Protein AF-0000000067841988 (afdb_homodimer)

Structure (mmCIF, N/CA/C/O backbone):
data_AF-0000000067841988-model_v1
#
loop_
_entity.id
_entity.type
_entity.pdbx_description
1 polymer Endoribonuclease
#
loop_
_atom_site.group_PDB
_atom_site.id
_atom_site.type_symbol
_atom_site.label_atom_id
_atom_site.label_alt_id
_atom_site.label_comp_id
_atom_site.label_asym_id
_atom_site.label_entity_id
_atom_site.label_seq_id
_atom_site.pdbx_PDB_ins_code
_atom_site.Cartn_x
_atom_site.Cartn_y
_atom_site.Cartn_z
_atom_site.occupancy
_atom_site.B_iso_or_equiv
_atom_site.auth_seq_id
_atom_site.auth_comp_id
_atom_site.auth_asym_id
_atom_site.auth_atom_id
_atom_site.pdbx_PDB_model_num
ATOM 1 N N . MET A 1 1 ? 16.344 -7.227 8.914 1 82.75 1 MET A N 1
ATOM 2 C CA . MET A 1 1 ? 15.234 -7.816 9.648 1 82.75 1 MET A CA 1
ATOM 3 C C . MET A 1 1 ? 14.016 -6.906 9.617 1 82.75 1 MET A C 1
ATOM 5 O O . MET A 1 1 ? 14.148 -5.68 9.641 1 82.75 1 MET A O 1
ATOM 9 N N . LYS A 1 2 ? 12.883 -7.402 9.414 1 93 2 LYS A N 1
ATOM 10 C CA . LYS A 1 2 ? 11.609 -6.688 9.375 1 93 2 LYS A CA 1
ATOM 11 C C . LYS A 1 2 ? 11.07 -6.441 10.781 1 93 2 LYS A C 1
ATOM 13 O O . LYS A 1 2 ? 11.062 -7.352 11.617 1 93 2 LYS A O 1
ATOM 18 N N . HIS A 1 3 ? 10.656 -5.23 11.07 1 96.31 3 HIS A N 1
ATOM 19 C CA . HIS A 1 3 ? 9.984 -4.969 12.336 1 96.31 3 HIS A CA 1
ATOM 20 C C . HIS A 1 3 ? 9.008 -3.805 12.203 1 96.31 3 HIS A C 1
ATOM 22 O O . HIS A 1 3 ? 9.18 -2.936 11.352 1 96.31 3 HIS A O 1
ATOM 28 N N . ALA A 1 4 ? 8 -3.834 13.094 1 97.81 4 ALA A N 1
ATOM 29 C CA . ALA A 1 4 ? 7 -2.773 13.125 1 97.81 4 ALA A CA 1
ATOM 30 C C . ALA A 1 4 ? 7.441 -1.629 14.031 1 97.81 4 ALA A C 1
ATOM 32 O O . ALA A 1 4 ? 8.133 -1.851 15.031 1 97.81 4 ALA A O 1
ATOM 33 N N . ILE A 1 5 ? 7.098 -0.421 13.719 1 98.25 5 ILE A N 1
ATOM 34 C CA . ILE A 1 5 ? 7.352 0.754 14.547 1 98.25 5 ILE A CA 1
ATOM 35 C C . ILE A 1 5 ? 6.148 1.021 15.445 1 98.25 5 ILE A C 1
ATOM 37 O O . ILE A 1 5 ? 5.012 1.088 14.977 1 98.25 5 ILE A O 1
ATOM 41 N N . LYS A 1 6 ? 6.391 1.151 16.688 1 97.25 6 LYS A N 1
ATOM 42 C CA . LYS A 1 6 ? 5.32 1.529 17.609 1 97.25 6 LYS A CA 1
ATOM 43 C C . LYS A 1 6 ? 5.078 3.035 17.578 1 97.25 6 LYS A C 1
ATOM 45 O O . LYS A 1 6 ? 5.984 3.82 17.875 1 97.25 6 LYS A O 1
ATOM 50 N N . THR A 1 7 ? 3.857 3.441 17.234 1 98.19 7 THR A N 1
ATOM 51 C CA . THR A 1 7 ? 3.494 4.855 17.188 1 98.19 7 THR A CA 1
ATOM 52 C C . THR A 1 7 ? 2.439 5.168 18.25 1 98.19 7 THR A C 1
ATOM 54 O O . THR A 1 7 ? 1.967 4.266 18.953 1 98.19 7 THR A O 1
ATOM 57 N N . GLU A 1 8 ? 2.078 6.406 18.359 1 97.88 8 GLU A N 1
ATOM 58 C CA . GLU A 1 8 ? 0.992 6.836 19.234 1 97.88 8 GLU A CA 1
ATOM 59 C C . GLU A 1 8 ? -0.266 7.16 18.422 1 97.88 8 GLU A C 1
ATOM 61 O O . GLU A 1 8 ? -1.215 7.738 18.953 1 97.88 8 GLU A O 1
ATOM 66 N N . LEU A 1 9 ? -0.209 6.895 17.156 1 97.75 9 LEU A N 1
ATOM 67 C CA . LEU A 1 9 ? -1.409 7.094 16.344 1 97.75 9 LEU A CA 1
ATOM 68 C C . LEU A 1 9 ? -2.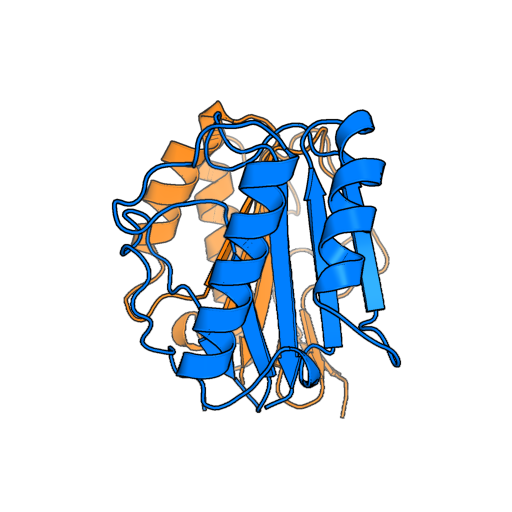529 6.164 16.797 1 97.75 9 LEU A C 1
ATOM 70 O O . LEU A 1 9 ? -2.268 5.098 17.359 1 97.75 9 LEU A O 1
ATOM 74 N N . PHE A 1 10 ? -3.768 6.629 16.5 1 97.56 10 PHE A N 1
ATOM 75 C CA . PHE A 1 10 ? -4.91 5.777 16.812 1 97.56 10 PHE A CA 1
ATOM 76 C C . PHE A 1 10 ? -4.777 4.426 16.109 1 97.56 10 PHE A C 1
ATOM 78 O O . PHE A 1 10 ? -4.551 4.359 14.906 1 97.56 10 PHE A O 1
ATOM 85 N N . ALA A 1 11 ? -4.875 3.367 16.812 1 92.69 11 ALA A N 1
ATOM 86 C CA . ALA A 1 11 ? -4.699 2.021 16.266 1 92.69 11 ALA A CA 1
ATOM 87 C C . ALA A 1 11 ? -5.746 1.718 15.195 1 92.69 11 ALA A C 1
ATOM 89 O O . ALA A 1 11 ? -6.938 1.972 15.398 1 92.69 11 ALA A O 1
ATOM 90 N N . SER A 1 12 ? -5.289 1.163 14.156 1 90.31 12 SER A N 1
ATOM 91 C CA . SER A 1 12 ? -6.207 0.821 13.07 1 90.31 12 SER A CA 1
ATOM 92 C C . SER A 1 12 ? -7.09 -0.365 13.445 1 90.31 12 SER A C 1
ATOM 94 O O . SER A 1 12 ? -6.637 -1.291 14.125 1 90.31 12 SER A O 1
ATOM 96 N N . ARG A 1 13 ? -8.336 -0.345 12.883 1 85.5 13 ARG A N 1
ATOM 97 C CA . ARG A 1 13 ? -9.227 -1.489 13.039 1 85.5 13 ARG A CA 1
ATOM 98 C C . ARG A 1 13 ? -8.922 -2.568 12 1 85.5 13 ARG A C 1
ATOM 100 O O . ARG A 1 13 ? -9.305 -3.727 12.172 1 85.5 13 ARG A O 1
ATOM 107 N N . ALA A 1 14 ? -8.328 -2.143 10.906 1 89.81 14 ALA A N 1
ATOM 108 C CA . ALA A 1 14 ? -7.898 -3.064 9.859 1 89.81 14 ALA A CA 1
ATOM 109 C C . ALA A 1 14 ? -6.59 -3.75 10.234 1 89.81 14 ALA A C 1
ATOM 111 O O . ALA A 1 14 ? -5.895 -3.314 11.156 1 89.81 14 ALA A O 1
ATOM 112 N N . PRO A 1 15 ? -6.223 -4.875 9.586 1 94.12 15 PRO A N 1
ATOM 113 C CA . PRO A 1 15 ? -4.977 -5.59 9.867 1 94.12 15 PRO A CA 1
ATOM 114 C C . PRO A 1 15 ? -3.756 -4.926 9.234 1 94.12 15 PRO A C 1
ATOM 116 O O . PRO A 1 15 ? -3.291 -5.363 8.18 1 94.12 15 PRO A O 1
ATOM 119 N N . LEU A 1 16 ? -3.26 -3.951 9.891 1 95.81 16 LEU A N 1
ATOM 120 C CA . LEU A 1 16 ? -2.107 -3.219 9.375 1 95.81 16 LEU A CA 1
ATOM 121 C C . LEU A 1 16 ? -1.284 -2.629 10.516 1 95.81 16 LEU A C 1
ATOM 123 O O . LEU A 1 16 ? -1.781 -2.482 11.633 1 95.81 16 LEU A O 1
ATOM 127 N N . GLU A 1 17 ? -0.02 -2.428 10.281 1 97.25 17 GLU A N 1
ATOM 128 C CA . GLU A 1 17 ? 0.854 -1.568 11.07 1 97.25 17 GLU A CA 1
ATOM 129 C C . GLU A 1 17 ? 1.06 -0.216 10.398 1 97.25 17 GLU A C 1
ATOM 131 O O . GLU A 1 17 ? 1.186 -0.14 9.172 1 97.25 17 GLU A O 1
ATOM 136 N N . TRP A 1 18 ? 1.121 0.819 11.141 1 98.38 18 TRP A N 1
ATOM 137 C CA . TRP A 1 18 ? 1.285 2.154 10.57 1 98.38 18 TRP A CA 1
ATOM 138 C C . TRP A 1 18 ? 2.617 2.273 9.844 1 98.38 18 TRP A C 1
ATOM 140 O O . TRP A 1 18 ? 2.75 3.064 8.906 1 98.38 18 TRP A O 1
ATOM 150 N N . ALA A 1 19 ? 3.611 1.578 10.344 1 98.69 19 ALA A N 1
ATOM 151 C CA . ALA A 1 19 ? 4.922 1.611 9.703 1 98.69 19 ALA A CA 1
ATOM 152 C C . ALA A 1 19 ? 5.684 0.312 9.945 1 98.69 19 ALA A C 1
ATOM 154 O O . ALA A 1 19 ? 5.645 -0.243 11.047 1 98.69 19 ALA A O 1
ATOM 155 N N . VAL A 1 20 ? 6.355 -0.133 8.961 1 98.69 20 VAL A N 1
ATOM 156 C CA . VAL A 1 20 ? 7.203 -1.318 9.016 1 98.69 20 VAL A CA 1
ATOM 157 C C . VAL A 1 20 ? 8.57 -1.004 8.414 1 98.69 20 VAL A C 1
ATOM 159 O O . VAL A 1 20 ? 8.664 -0.314 7.398 1 98.69 20 VAL A O 1
ATOM 162 N N . VAL A 1 21 ? 9.594 -1.524 9.055 1 98.12 21 VAL A N 1
ATOM 163 C CA . VAL A 1 21 ? 10.953 -1.332 8.555 1 98.12 21 VAL A CA 1
ATOM 164 C C . VAL A 1 21 ? 11.516 -2.664 8.07 1 98.12 21 VAL A C 1
ATOM 166 O O . VAL A 1 21 ? 11.344 -3.695 8.727 1 98.12 21 VAL A O 1
ATOM 169 N N . GLY A 1 22 ? 12.133 -2.633 6.91 1 96.62 22 GLY A N 1
ATOM 170 C CA . GLY A 1 22 ? 12.906 -3.738 6.371 1 96.62 22 GLY A CA 1
ATOM 171 C C . GLY A 1 22 ? 14.117 -3.287 5.57 1 96.62 22 GLY A C 1
ATOM 172 O O . GLY A 1 22 ? 13.992 -2.451 4.676 1 96.62 22 GLY A O 1
ATOM 173 N N . ASN A 1 23 ? 15.219 -3.891 5.812 1 94.88 23 ASN A N 1
ATOM 174 C CA . ASN A 1 23 ? 16.453 -3.598 5.086 1 94.88 23 ASN A CA 1
ATOM 175 C C . ASN A 1 23 ? 16.781 -2.105 5.105 1 94.88 23 ASN A C 1
ATOM 177 O O . ASN A 1 23 ? 17.125 -1.531 4.074 1 94.88 23 ASN A O 1
ATOM 181 N N . GLY A 1 24 ? 16.453 -1.451 6.227 1 95.31 24 GLY A N 1
ATOM 182 C CA . GLY A 1 24 ? 16.812 -0.054 6.41 1 95.31 24 GLY A CA 1
ATOM 183 C C . GLY A 1 24 ? 15.82 0.905 5.773 1 95.31 24 GLY A C 1
ATOM 184 O O . GLY A 1 24 ? 16.016 2.121 5.793 1 95.31 24 GLY A O 1
ATOM 185 N N . THR A 1 25 ? 14.797 0.334 5.148 1 97.56 25 THR A N 1
ATOM 186 C CA . THR A 1 25 ? 13.766 1.171 4.551 1 97.56 25 THR A CA 1
ATOM 187 C C . THR A 1 25 ? 12.484 1.131 5.387 1 97.56 25 THR A C 1
ATOM 189 O O . THR A 1 25 ? 12.055 0.061 5.82 1 97.56 25 THR A O 1
ATOM 192 N N . LEU A 1 26 ? 11.93 2.27 5.711 1 98.56 26 LEU A N 1
ATOM 193 C CA . LEU A 1 26 ? 10.641 2.389 6.379 1 98.56 26 LEU A CA 1
ATOM 194 C C . LEU A 1 26 ? 9.516 2.539 5.359 1 98.56 26 LEU A C 1
ATOM 196 O O . LEU A 1 26 ? 9.602 3.367 4.449 1 98.56 26 LEU A O 1
ATOM 200 N N . TYR A 1 27 ? 8.547 1.691 5.473 1 98.81 27 TYR A N 1
ATOM 201 C CA . TYR A 1 27 ? 7.324 1.702 4.676 1 98.81 27 TYR A CA 1
ATOM 202 C C . TYR A 1 27 ? 6.145 2.207 5.496 1 98.81 27 TYR A C 1
ATOM 204 O O . TYR A 1 27 ? 5.84 1.662 6.559 1 98.81 27 TYR A O 1
ATOM 212 N N . THR A 1 28 ? 5.453 3.205 4.996 1 98.81 28 THR A N 1
ATOM 213 C CA . THR A 1 28 ? 4.305 3.707 5.742 1 98.81 28 THR A CA 1
ATOM 214 C C . THR A 1 28 ? 3.266 4.305 4.801 1 98.81 28 THR A C 1
ATOM 216 O O . THR A 1 28 ? 3.607 4.805 3.727 1 98.81 28 THR A O 1
ATOM 219 N N . ALA A 1 29 ? 2.025 4.168 5.16 1 98.81 29 ALA A N 1
ATOM 220 C CA . ALA A 1 29 ? 0.901 4.938 4.637 1 98.81 29 ALA A CA 1
ATOM 221 C C . ALA A 1 29 ? 0.283 5.816 5.719 1 98.81 29 ALA A C 1
ATOM 223 O O . ALA A 1 29 ? 0.125 5.383 6.863 1 98.81 29 ALA A O 1
ATOM 224 N N . GLN A 1 30 ? -0.027 7.059 5.391 1 98.75 30 GLN A N 1
ATOM 225 C CA . GLN A 1 30 ? -0.555 8 6.371 1 98.75 30 GLN A CA 1
ATOM 226 C C . GLN A 1 30 ? -1.872 8.609 5.895 1 98.75 30 GLN A C 1
ATOM 228 O O . GLN A 1 30 ? -1.998 9 4.734 1 98.75 30 GLN A O 1
ATOM 233 N N . ILE A 1 31 ? -2.797 8.664 6.781 1 98.75 31 ILE A N 1
ATOM 234 C CA . ILE A 1 31 ? -4.141 9.156 6.508 1 98.75 31 ILE A CA 1
ATOM 235 C C . ILE A 1 31 ? -4.488 10.273 7.496 1 98.75 31 ILE A C 1
ATOM 237 O O . ILE A 1 31 ? -3.828 10.422 8.523 1 98.75 31 ILE A O 1
ATOM 241 N N . PRO A 1 32 ? -5.531 11.055 7.199 1 98.81 32 PRO A N 1
ATOM 242 C CA . PRO A 1 32 ? -5.801 12.258 7.988 1 98.81 32 PRO A CA 1
ATOM 243 C C . PRO A 1 32 ? -6.684 11.977 9.203 1 98.81 32 PRO A C 1
ATOM 245 O O . PRO A 1 32 ? -7.688 12.664 9.406 1 98.81 32 PRO A O 1
ATOM 248 N N . ILE A 1 33 ? -6.23 11.172 10.125 1 98.62 33 ILE A N 1
ATOM 249 C CA . ILE A 1 33 ? -7.035 10.875 11.305 1 98.62 33 ILE A CA 1
ATOM 250 C C . ILE A 1 33 ? -6.426 11.562 12.531 1 98.62 33 ILE A C 1
ATOM 252 O O . ILE A 1 33 ? -5.207 11.734 12.609 1 98.62 33 ILE A O 1
ATOM 256 N N . ASP A 1 34 ? -7.309 11.859 13.469 1 98.38 34 ASP A N 1
ATOM 257 C CA . ASP A 1 34 ? -6.863 12.469 14.719 1 98.38 34 ASP A CA 1
ATOM 258 C C . ASP A 1 34 ? -6.617 11.414 15.797 1 98.38 34 ASP A C 1
ATOM 260 O O . ASP A 1 34 ? -6.582 10.219 15.5 1 98.38 34 ASP A O 1
ATOM 264 N N . THR A 1 35 ? -6.363 11.852 17.016 1 97.44 35 THR A N 1
ATOM 265 C CA . THR A 1 35 ? -5.965 10.969 18.094 1 97.44 35 THR A CA 1
ATOM 266 C C . THR A 1 35 ? -7.113 10.047 18.5 1 97.44 35 THR A C 1
ATOM 268 O O . THR A 1 35 ? -6.91 9.078 19.234 1 97.44 35 THR A O 1
ATOM 271 N N . GLN A 1 36 ? -8.32 10.336 17.969 1 97.06 36 GLN A N 1
ATOM 272 C CA . GLN A 1 36 ? -9.477 9.484 18.25 1 97.06 36 GLN A CA 1
ATOM 273 C C . GLN A 1 36 ? -9.812 8.602 17.047 1 97.06 36 GLN A C 1
ATOM 275 O O . GLN A 1 36 ? -10.836 7.918 17.047 1 97.06 36 GLN A O 1
ATOM 280 N N . GLY A 1 37 ? -9.07 8.68 16.047 1 97.75 37 GLY A N 1
ATOM 281 C CA . GLY A 1 37 ? -9.242 7.832 14.875 1 97.75 37 GLY A CA 1
ATOM 282 C C . GLY A 1 37 ? -10.25 8.391 13.883 1 97.75 37 GLY A C 1
ATOM 283 O O . GLY A 1 37 ? -10.703 7.676 12.984 1 97.75 37 GLY A O 1
ATOM 284 N N . GLN A 1 38 ? -10.617 9.586 14.062 1 98 38 GLN A N 1
ATOM 285 C CA . GLN A 1 38 ? -11.578 10.203 13.148 1 98 38 GLN A CA 1
ATOM 286 C C . GLN A 1 38 ? -10.867 11 12.062 1 98 38 GLN A C 1
ATOM 288 O O . GLN A 1 38 ? -9.875 11.688 12.336 1 98 38 GLN A O 1
ATOM 293 N N . VAL A 1 39 ? -11.406 10.914 10.859 1 98.62 39 VAL A N 1
ATOM 294 C CA . VAL A 1 39 ? -10.93 11.812 9.805 1 98.62 39 VAL A CA 1
ATOM 295 C C . VAL A 1 39 ? -11.227 13.258 10.195 1 98.62 39 VAL A C 1
ATOM 297 O O . VAL A 1 39 ? -12.367 13.602 10.516 1 98.62 39 VAL A O 1
ATOM 300 N N . VAL A 1 40 ? -10.258 14.062 10.133 1 98.75 40 VAL A N 1
ATOM 301 C CA . VAL A 1 40 ? -10.406 15.414 10.648 1 98.75 40 VAL A CA 1
ATOM 302 C C . VAL A 1 40 ? -11.344 16.219 9.75 1 98.75 40 VAL A C 1
ATOM 304 O O . VAL A 1 40 ? -11.344 16.031 8.531 1 98.75 40 VAL A O 1
ATOM 307 N N . ALA A 1 41 ? -12.039 17.141 10.367 1 97.81 41 ALA A N 1
ATOM 308 C CA . ALA A 1 41 ? -12.898 18.062 9.625 1 97.81 41 ALA A CA 1
ATOM 309 C C . ALA A 1 41 ? -12.102 19.234 9.078 1 97.81 41 ALA A C 1
ATOM 311 O O . ALA A 1 41 ? -10.953 19.453 9.469 1 97.81 41 ALA A O 1
ATOM 312 N N . GLY A 1 42 ? -12.672 19.953 8.102 1 97.94 42 GLY A N 1
ATOM 313 C CA . GLY A 1 42 ? -12.039 21.172 7.637 1 97.94 42 GLY A CA 1
ATOM 314 C C . GLY A 1 42 ? -11.562 21.078 6.195 1 97.94 42 GLY A C 1
ATOM 315 O O . GLY A 1 42 ? -10.93 22 5.688 1 97.94 42 GLY A O 1
ATOM 316 N N . GLY A 1 43 ? -11.844 19.984 5.57 1 98.31 43 GLY A N 1
ATOM 317 C CA . GLY A 1 43 ? -11.562 19.875 4.148 1 98.31 43 GLY A CA 1
ATOM 318 C C . GLY A 1 43 ? -10.125 19.5 3.85 1 98.31 43 GLY A C 1
ATOM 319 O O . GLY A 1 43 ? -9.422 18.984 4.715 1 98.31 43 GLY A O 1
ATOM 320 N N . ILE A 1 44 ? -9.648 19.734 2.643 1 98.81 44 ILE A N 1
ATOM 321 C CA . ILE A 1 44 ? -8.414 19.188 2.084 1 98.81 44 ILE A CA 1
ATOM 322 C C . ILE A 1 44 ? -7.211 19.781 2.816 1 98.81 44 ILE A C 1
ATOM 324 O O . ILE A 1 44 ? -6.223 19.094 3.061 1 98.81 44 ILE A O 1
ATOM 328 N N . GLU A 1 45 ? -7.277 21.031 3.15 1 98.88 45 GLU A N 1
ATOM 329 C CA . GLU A 1 45 ? -6.125 21.625 3.826 1 98.88 45 GLU A CA 1
ATOM 330 C C . GLU A 1 45 ? -5.91 20.984 5.199 1 98.88 45 GLU A C 1
ATOM 332 O O . GLU A 1 45 ? -4.789 20.609 5.547 1 98.88 45 GLU A O 1
ATOM 337 N N . ALA A 1 46 ? -6.969 20.891 5.965 1 98.88 46 ALA A N 1
ATOM 338 C CA . ALA A 1 46 ? -6.887 20.266 7.281 1 98.88 46 ALA A CA 1
ATOM 339 C C . ALA A 1 46 ? -6.414 18.812 7.172 1 98.88 46 ALA A C 1
ATOM 341 O O . ALA A 1 46 ? -5.582 18.375 7.961 1 98.88 46 ALA A O 1
ATOM 342 N N . GLN A 1 47 ? -6.91 18.125 6.234 1 98.94 47 GLN A N 1
ATOM 343 C CA . GLN A 1 47 ? -6.551 16.719 6.059 1 98.94 47 GLN A CA 1
ATOM 344 C C . GLN A 1 47 ? -5.102 16.578 5.609 1 98.94 47 GLN A C 1
ATOM 346 O O . GLN A 1 47 ? -4.391 15.672 6.066 1 98.94 47 GLN A O 1
ATOM 351 N N . ALA A 1 48 ? -4.676 17.484 4.703 1 98.88 48 ALA A N 1
ATOM 352 C CA . ALA A 1 48 ? -3.279 17.438 4.277 1 98.88 48 ALA A CA 1
ATOM 353 C C . ALA A 1 48 ? -2.336 17.672 5.453 1 98.88 48 ALA A C 1
ATOM 355 O O . ALA A 1 48 ? -1.369 16.922 5.641 1 98.88 48 ALA A O 1
ATOM 356 N N . ARG A 1 49 ? -2.648 18.625 6.273 1 98.88 49 ARG A N 1
ATOM 357 C CA . ARG A 1 49 ? -1.804 18.953 7.418 1 98.88 49 ARG A CA 1
ATOM 358 C C . ARG A 1 49 ? -1.79 17.797 8.422 1 98.88 49 ARG A C 1
ATOM 360 O O . ARG A 1 49 ? -0.728 17.406 8.906 1 98.88 49 ARG A O 1
ATOM 367 N N . GLN A 1 50 ? -2.918 17.25 8.672 1 98.94 50 GLN A N 1
ATOM 368 C CA . GLN A 1 50 ? -3 16.141 9.609 1 98.94 50 GLN A CA 1
ATOM 369 C C . GLN A 1 50 ? -2.219 14.93 9.102 1 98.94 50 GLN A C 1
ATOM 371 O O . GLN A 1 50 ? -1.547 14.242 9.875 1 98.94 50 GLN A O 1
ATOM 376 N N . THR A 1 51 ? -2.369 14.602 7.828 1 98.88 51 THR A N 1
ATOM 377 C CA . THR A 1 51 ? -1.66 13.477 7.227 1 98.88 51 THR A CA 1
ATOM 378 C C . THR A 1 51 ? -0.151 13.656 7.363 1 98.88 51 THR A C 1
ATOM 380 O O . THR A 1 51 ? 0.557 12.719 7.742 1 98.88 51 THR A O 1
ATOM 383 N N . LEU A 1 52 ? 0.318 14.859 7.082 1 98.88 52 LEU A N 1
ATOM 384 C CA . LEU A 1 52 ? 1.748 15.133 7.152 1 98.88 52 LEU A CA 1
ATOM 385 C C . LEU A 1 52 ? 2.225 15.172 8.602 1 98.88 52 LEU A C 1
ATOM 387 O O . LEU A 1 52 ? 3.352 14.766 8.898 1 98.88 52 LEU A O 1
ATOM 391 N N . ASP A 1 53 ? 1.39 15.688 9.523 1 98.88 53 ASP A N 1
ATOM 392 C CA . ASP A 1 53 ? 1.71 15.625 10.945 1 98.88 53 ASP A CA 1
ATOM 393 C C . ASP A 1 53 ? 1.854 14.18 11.414 1 98.88 53 ASP A C 1
ATOM 395 O O . ASP A 1 53 ? 2.762 13.859 12.18 1 98.88 53 ASP A O 1
ATOM 399 N N . ASN A 1 54 ? 0.935 13.359 10.992 1 98.88 54 ASN A N 1
ATOM 400 C CA . ASN A 1 54 ? 1.012 11.945 11.344 1 98.88 54 ASN A CA 1
ATOM 401 C C . ASN A 1 54 ? 2.27 11.297 10.773 1 98.88 54 ASN A C 1
ATOM 403 O O . ASN A 1 54 ? 2.887 10.453 11.43 1 98.88 54 ASN A O 1
ATOM 407 N N . LEU A 1 55 ? 2.615 11.68 9.531 1 98.81 55 LEU A N 1
ATOM 408 C CA . LEU A 1 55 ? 3.859 11.195 8.945 1 98.81 55 LEU A CA 1
ATOM 409 C C . LEU A 1 55 ? 5.055 11.594 9.805 1 98.81 55 LEU A C 1
ATOM 411 O O . LEU A 1 55 ? 5.906 10.75 10.117 1 98.81 55 LEU A O 1
ATOM 415 N N . ARG A 1 56 ? 5.109 12.836 10.141 1 98.75 56 ARG A N 1
ATOM 416 C CA . ARG A 1 56 ? 6.203 13.328 10.977 1 98.75 56 ARG A CA 1
ATOM 417 C C . ARG A 1 56 ? 6.281 12.547 12.281 1 98.75 56 ARG A C 1
ATOM 419 O O . ARG A 1 56 ? 7.359 12.117 12.695 1 98.75 56 ARG A O 1
ATOM 426 N N . HIS A 1 57 ? 5.184 12.344 12.945 1 98.81 57 HIS A N 1
ATOM 427 C CA . HIS A 1 57 ? 5.125 11.57 14.18 1 98.81 57 HIS A CA 1
ATOM 428 C C . HIS A 1 57 ? 5.676 10.1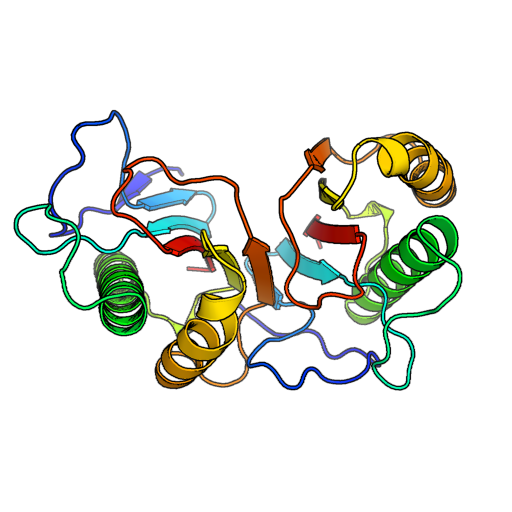64 13.977 1 98.81 57 HIS A C 1
ATOM 430 O O . HIS A 1 57 ? 6.469 9.68 14.789 1 98.81 57 HIS A O 1
ATOM 436 N N . THR A 1 58 ? 5.238 9.508 12.93 1 98.81 58 THR A N 1
ATOM 437 C CA . THR A 1 58 ? 5.648 8.141 12.625 1 98.81 58 THR A CA 1
ATOM 438 C C . THR A 1 58 ? 7.16 8.062 12.422 1 98.81 58 THR A C 1
ATOM 440 O O . THR A 1 58 ? 7.816 7.16 12.953 1 98.81 58 THR A O 1
ATOM 443 N N . LEU A 1 59 ? 7.703 8.992 11.648 1 98.69 59 LEU A N 1
ATOM 444 C CA . LEU A 1 59 ? 9.141 9.023 11.414 1 98.69 59 LEU A CA 1
ATOM 445 C C . LEU A 1 59 ? 9.898 9.273 12.719 1 98.69 59 LEU A C 1
ATOM 447 O O . LEU A 1 59 ? 10.906 8.617 12.984 1 98.69 59 LEU A O 1
ATOM 451 N N . GLU A 1 60 ? 9.406 10.125 13.57 1 98.62 60 GLU A N 1
ATOM 452 C CA . GLU A 1 60 ? 10.031 10.406 14.859 1 98.62 60 GLU A CA 1
ATOM 453 C C . GLU A 1 60 ? 10 9.172 15.766 1 98.62 60 GLU A C 1
ATOM 455 O O . GLU A 1 60 ? 10.969 8.891 16.469 1 98.62 60 GLU A O 1
ATOM 460 N N . ALA A 1 61 ? 8.914 8.461 15.758 1 98.44 61 ALA A N 1
ATOM 461 C CA . ALA A 1 61 ? 8.789 7.227 16.531 1 98.44 61 ALA A CA 1
ATOM 462 C C . ALA A 1 61 ? 9.836 6.203 16.094 1 98.44 61 ALA A C 1
ATOM 464 O O . ALA A 1 61 ? 10.242 5.344 16.875 1 98.44 61 ALA A O 1
ATOM 465 N N . ALA A 1 62 ? 10.266 6.293 14.875 1 98 62 ALA A N 1
ATOM 466 C CA . ALA A 1 62 ? 11.273 5.391 14.328 1 98 62 ALA A CA 1
ATOM 467 C C . ALA A 1 62 ? 12.68 5.953 14.531 1 98 62 ALA A C 1
ATOM 469 O O . ALA A 1 62 ? 13.656 5.402 14.023 1 98 62 ALA A O 1
ATOM 470 N N . GLY A 1 63 ? 12.773 7.105 15.25 1 98.06 63 GLY A N 1
ATOM 471 C CA . GLY A 1 63 ? 14.055 7.75 15.453 1 98.06 63 GLY A CA 1
ATOM 472 C C . GLY A 1 63 ? 14.57 8.461 14.211 1 98.06 63 GLY A C 1
ATOM 473 O O . GLY A 1 63 ? 15.781 8.586 14.016 1 98.06 63 GLY A O 1
ATOM 474 N N . SER A 1 64 ? 13.758 8.844 13.312 1 98.19 64 SER A N 1
ATOM 475 C CA . SER A 1 64 ? 14.086 9.477 12.039 1 98.19 64 SER A CA 1
ATOM 476 C C . SER A 1 64 ? 13.352 10.805 11.883 1 98.19 64 SER A C 1
ATOM 478 O O . SER A 1 64 ? 12.945 11.414 12.875 1 98.19 64 SER A O 1
ATOM 480 N N . SER A 1 65 ? 13.344 11.344 10.648 1 98.31 65 SER A N 1
ATOM 481 C CA . SER A 1 65 ? 12.727 12.633 10.375 1 98.31 65 SER A CA 1
ATOM 482 C C . SER A 1 65 ? 12.273 12.734 8.922 1 98.31 65 SER A C 1
ATOM 484 O O . SER A 1 65 ? 12.5 11.812 8.133 1 98.31 65 SER A O 1
ATOM 486 N N . LEU A 1 66 ? 11.641 13.828 8.602 1 98.38 66 LEU A N 1
ATOM 487 C CA . LEU A 1 66 ? 11.172 14.062 7.234 1 98.38 66 LEU A CA 1
ATOM 488 C C . LEU A 1 66 ? 12.352 14.109 6.262 1 98.38 66 LEU A C 1
ATOM 490 O O . LEU A 1 66 ? 12.188 13.805 5.078 1 98.38 66 LEU A O 1
ATOM 494 N N . ASP A 1 67 ? 13.531 14.336 6.727 1 97.31 67 ASP A N 1
ATOM 495 C CA . ASP A 1 67 ? 14.719 14.422 5.883 1 97.31 67 ASP A CA 1
ATOM 496 C C . ASP A 1 67 ? 15.086 13.062 5.305 1 97.31 67 ASP A C 1
ATOM 498 O O . ASP A 1 67 ? 15.836 12.977 4.324 1 97.31 67 ASP A O 1
ATOM 502 N N . ALA A 1 68 ? 14.602 12.055 5.945 1 98.06 68 ALA A N 1
ATOM 503 C CA . ALA A 1 68 ? 14.961 10.703 5.543 1 98.06 68 ALA A CA 1
ATOM 504 C C . ALA A 1 68 ? 14.047 10.195 4.43 1 98.06 68 ALA A C 1
ATOM 506 O O . ALA A 1 68 ? 14.289 9.133 3.859 1 98.06 68 ALA A O 1
ATOM 507 N N . VAL A 1 69 ? 12.984 10.945 4.074 1 98.62 69 VAL A N 1
ATOM 508 C CA . VAL A 1 69 ? 11.992 10.492 3.111 1 98.62 69 VAL A CA 1
ATOM 509 C C . VAL A 1 69 ? 12.586 10.492 1.707 1 98.62 69 VAL A C 1
ATOM 511 O O . VAL A 1 69 ? 13.156 11.492 1.27 1 98.62 69 VAL A O 1
ATOM 514 N N . THR A 1 70 ? 12.523 9.344 1.038 1 98.31 70 THR A N 1
ATOM 515 C CA . THR A 1 70 ? 13.078 9.211 -0.305 1 98.31 70 THR A CA 1
ATOM 516 C C . THR A 1 70 ? 11.992 9.422 -1.359 1 98.31 70 THR A C 1
ATOM 518 O O . THR A 1 70 ? 12.258 10 -2.42 1 98.31 70 THR A O 1
ATOM 521 N N . GLN A 1 71 ? 10.742 8.969 -1.105 1 98.56 71 GLN A N 1
ATOM 522 C CA . GLN A 1 71 ? 9.664 9.086 -2.084 1 98.56 71 GLN A CA 1
ATOM 523 C C . GLN A 1 71 ? 8.312 9.25 -1.397 1 98.56 71 GLN A C 1
ATOM 525 O O . GLN A 1 71 ? 8.062 8.648 -0.352 1 98.56 71 GLN A O 1
ATOM 530 N N . VAL A 1 72 ? 7.445 10.039 -1.951 1 98.5 72 VAL A N 1
ATOM 531 C CA . VAL A 1 72 ? 6.066 10.234 -1.518 1 98.5 72 VAL A CA 1
ATOM 532 C C . VAL A 1 72 ? 5.117 10 -2.689 1 98.5 72 VAL A C 1
ATOM 534 O O . VAL A 1 72 ? 5.242 10.648 -3.736 1 98.5 72 VAL A O 1
ATOM 537 N N . LEU A 1 73 ? 4.172 9.047 -2.529 1 98.56 73 LEU A N 1
ATOM 538 C CA . LEU A 1 73 ? 3.02 8.922 -3.416 1 98.56 73 LEU A CA 1
ATOM 539 C C . LEU A 1 73 ? 1.802 9.625 -2.82 1 98.56 73 LEU A C 1
ATOM 541 O O . LEU A 1 73 ? 1.322 9.242 -1.75 1 98.56 73 LEU A O 1
ATOM 545 N N . ILE A 1 74 ? 1.337 10.617 -3.562 1 98.62 74 ILE A N 1
ATOM 546 C CA . ILE A 1 74 ? 0.204 11.422 -3.107 1 98.62 74 ILE A CA 1
ATOM 547 C C . ILE A 1 74 ? -1.062 10.984 -3.844 1 98.62 74 ILE A C 1
ATOM 549 O O . ILE A 1 74 ? -1.139 11.086 -5.07 1 98.62 74 ILE A O 1
ATOM 553 N N . TYR A 1 75 ? -2.037 10.484 -3.057 1 98.75 75 TYR A N 1
ATOM 554 C CA . TYR A 1 75 ? -3.355 10.164 -3.59 1 98.75 75 TYR A CA 1
ATOM 555 C C . TYR A 1 75 ? -4.387 11.195 -3.146 1 98.75 75 TYR A C 1
ATOM 557 O O . TYR A 1 75 ? -4.547 11.445 -1.95 1 98.75 75 TYR A O 1
ATOM 565 N N . VAL A 1 76 ? -5.137 11.773 -4.059 1 98.75 76 VAL A N 1
ATOM 566 C CA . VAL A 1 76 ? -6.258 12.656 -3.752 1 98.75 76 VAL A CA 1
ATOM 567 C C . VAL A 1 76 ? -7.5 12.195 -4.508 1 98.75 76 VAL A C 1
ATOM 569 O O . VAL A 1 76 ? -7.395 11.516 -5.531 1 98.75 76 VAL A O 1
ATOM 572 N N . THR A 1 77 ? -8.672 12.602 -4 1 98.31 77 THR A N 1
ATOM 573 C CA . THR A 1 77 ? -9.906 12.117 -4.609 1 98.31 77 THR A CA 1
ATOM 574 C C . THR A 1 77 ? -10.43 13.117 -5.637 1 98.31 77 THR A C 1
ATOM 576 O O . THR A 1 77 ? -11.391 12.828 -6.359 1 98.31 77 THR A O 1
ATOM 579 N N . ASP A 1 78 ? -9.805 14.359 -5.715 1 98.06 78 ASP A N 1
ATOM 580 C CA . ASP A 1 78 ? -10.164 15.398 -6.672 1 98.06 78 ASP A CA 1
ATOM 581 C C . ASP A 1 78 ? -8.945 16.203 -7.102 1 98.06 78 ASP A C 1
ATOM 583 O O . ASP A 1 78 ? -8.117 16.578 -6.266 1 98.06 78 ASP A O 1
ATOM 587 N N . ARG A 1 79 ? -8.883 16.5 -8.406 1 97.75 79 ARG A N 1
ATOM 588 C CA . ARG A 1 79 ? -7.746 17.219 -8.969 1 97.75 79 ARG A CA 1
ATOM 589 C C . ARG A 1 79 ? -7.602 18.594 -8.336 1 97.75 79 ARG A C 1
ATOM 591 O O . ARG A 1 79 ? -6.488 19.094 -8.156 1 97.75 79 ARG A O 1
ATOM 598 N N . ARG A 1 80 ? -8.727 19.141 -7.957 1 98.12 80 ARG A N 1
ATOM 599 C CA . ARG A 1 80 ? -8.734 20.484 -7.422 1 98.12 80 ARG A CA 1
ATOM 600 C C . ARG A 1 80 ? -7.984 20.562 -6.094 1 98.12 80 ARG A C 1
ATOM 602 O O . ARG A 1 80 ? -7.613 21.641 -5.637 1 98.12 80 ARG A O 1
ATOM 609 N N . TYR A 1 81 ? -7.734 19.438 -5.43 1 98.69 81 TYR A N 1
ATOM 610 C CA . TYR A 1 81 ? -7.098 19.422 -4.117 1 98.69 81 TYR A CA 1
ATOM 611 C C . TYR A 1 81 ? -5.586 19.547 -4.242 1 98.69 81 TYR A C 1
ATOM 613 O O . TYR A 1 81 ? -4.895 19.844 -3.264 1 98.69 81 TYR A O 1
ATOM 621 N N . LEU A 1 82 ? -5.047 19.391 -5.457 1 98.44 82 LEU A N 1
ATOM 622 C CA . LEU A 1 82 ? -3.609 19.219 -5.625 1 98.44 82 LEU A CA 1
ATOM 623 C C . LEU A 1 82 ? -2.865 20.516 -5.312 1 98.44 82 LEU A C 1
ATOM 625 O O . LEU A 1 82 ? -1.794 20.484 -4.703 1 98.44 82 LEU A O 1
ATOM 629 N N . ALA A 1 83 ? -3.426 21.562 -5.715 1 97.75 83 ALA A N 1
ATOM 630 C CA . ALA A 1 83 ? -2.756 22.828 -5.438 1 97.75 83 ALA A CA 1
ATOM 631 C C . ALA A 1 83 ? -2.617 23.062 -3.938 1 97.75 83 ALA A C 1
ATOM 633 O O . ALA A 1 83 ? -1.554 23.469 -3.463 1 97.75 83 ALA A O 1
ATOM 634 N N . THR A 1 84 ? -3.672 22.797 -3.244 1 98.75 84 THR A N 1
ATOM 635 C CA . THR A 1 84 ? -3.658 22.969 -1.796 1 98.75 84 THR A CA 1
ATOM 636 C C . THR A 1 84 ? -2.695 21.984 -1.139 1 98.75 84 THR A C 1
ATOM 638 O O . THR A 1 84 ? -1.909 22.359 -0.269 1 98.75 84 THR A O 1
ATOM 641 N N . VAL A 1 85 ? -2.686 20.734 -1.528 1 98.75 85 VAL A N 1
ATOM 642 C CA . VAL A 1 85 ? -1.79 19.734 -0.975 1 98.75 85 VAL A CA 1
ATOM 643 C C . VAL A 1 85 ? -0.339 20.125 -1.235 1 98.75 85 VAL A C 1
ATOM 645 O O . VAL A 1 85 ? 0.512 20 -0.351 1 98.75 85 VAL A O 1
ATOM 648 N N . ASN A 1 86 ? -0.104 20.625 -2.439 1 98.19 86 ASN A N 1
ATOM 649 C CA . ASN A 1 86 ? 1.242 21.062 -2.793 1 98.19 86 ASN A CA 1
ATOM 650 C C . ASN A 1 86 ? 1.725 22.188 -1.881 1 98.19 86 ASN A C 1
ATOM 652 O O . ASN A 1 86 ? 2.873 22.188 -1.434 1 98.19 86 ASN A O 1
ATOM 656 N N . ALA A 1 87 ? 0.887 23.094 -1.654 1 98.38 87 ALA A N 1
ATOM 657 C CA . ALA A 1 87 ? 1.244 24.234 -0.803 1 98.38 87 ALA A CA 1
ATOM 658 C C . ALA A 1 87 ? 1.558 23.766 0.618 1 98.38 87 ALA A C 1
ATOM 660 O O . ALA A 1 87 ? 2.559 24.188 1.205 1 98.38 87 ALA A O 1
ATOM 661 N N . VAL A 1 88 ? 0.759 22.953 1.204 1 98.75 88 VAL A N 1
ATOM 662 C CA . VAL A 1 88 ? 0.989 22.438 2.551 1 98.75 88 VAL A CA 1
ATOM 663 C C . VAL A 1 88 ? 2.262 21.594 2.572 1 98.75 88 VAL A C 1
ATOM 665 O O . VAL A 1 88 ? 3.098 21.75 3.469 1 98.75 88 VAL A O 1
ATOM 668 N N . TYR A 1 89 ? 2.408 20.703 1.566 1 98.56 89 TYR A N 1
ATOM 669 C CA . TYR A 1 89 ? 3.564 19.828 1.403 1 98.56 89 TYR A CA 1
ATOM 670 C C . TYR A 1 89 ? 4.863 20.625 1.448 1 98.56 89 TYR A C 1
ATOM 672 O O . TYR A 1 89 ? 5.82 20.234 2.115 1 98.56 89 TYR A O 1
ATOM 680 N N . ALA A 1 90 ? 4.844 21.781 0.88 1 97.94 90 ALA A N 1
ATOM 681 C CA . ALA A 1 90 ? 6.035 22.625 0.767 1 97.94 90 ALA A CA 1
ATOM 682 C C . ALA A 1 90 ? 6.414 23.219 2.117 1 97.94 90 ALA A C 1
ATOM 684 O O . ALA A 1 90 ? 7.543 23.672 2.307 1 97.94 90 ALA A O 1
ATOM 685 N N . GLU A 1 91 ? 5.496 23.25 3.053 1 98.44 91 GLU A N 1
ATOM 686 C CA . GLU A 1 91 ? 5.781 23.75 4.395 1 98.44 91 GLU A CA 1
ATOM 687 C C . GLU A 1 91 ? 6.512 22.688 5.227 1 98.44 91 GLU A C 1
ATOM 689 O O . GLU A 1 91 ? 7.133 23.016 6.242 1 98.44 91 GLU A O 1
ATOM 694 N N . TYR A 1 92 ? 6.48 21.516 4.855 1 98.62 92 TYR A N 1
ATOM 695 C CA . TYR A 1 92 ? 6.996 20.422 5.664 1 98.62 92 TYR A CA 1
ATOM 696 C C . TYR A 1 92 ? 8.336 19.938 5.129 1 98.62 92 TYR A C 1
ATOM 698 O O . TYR A 1 92 ? 9.211 19.531 5.898 1 98.62 92 TYR A O 1
ATOM 706 N N . PHE A 1 93 ? 8.461 19.938 3.824 1 98.25 93 PHE A N 1
ATOM 707 C CA . PHE A 1 93 ? 9.672 19.438 3.193 1 98.25 93 PHE A CA 1
ATOM 708 C C . PHE A 1 93 ? 10.523 20.594 2.67 1 98.25 93 PHE A C 1
ATOM 710 O O . PHE A 1 93 ? 9.992 21.609 2.238 1 98.25 93 PHE A O 1
ATOM 717 N N . GLN A 1 94 ? 11.781 20.344 2.656 1 95.5 94 GLN A N 1
ATOM 718 C CA . GLN A 1 94 ? 12.742 21.266 2.064 1 95.5 94 GLN A CA 1
ATOM 719 C C . GLN A 1 94 ? 13.695 20.531 1.123 1 95.5 94 GLN A C 1
ATOM 721 O O . GLN A 1 94 ? 13.844 19.312 1.204 1 95.5 94 GLN A O 1
ATOM 726 N N . ALA A 1 95 ? 14.375 21.312 0.319 1 93.44 95 ALA A N 1
ATOM 727 C CA . ALA A 1 95 ? 15.336 20.719 -0.606 1 93.44 95 ALA A CA 1
ATOM 728 C C . ALA A 1 95 ? 16.516 20.109 0.146 1 93.44 95 ALA A C 1
ATOM 730 O O . ALA A 1 95 ? 16.969 20.672 1.147 1 93.44 95 ALA A O 1
ATOM 731 N N . PRO A 1 96 ? 17.141 19.109 -0.49 1 96.5 96 PRO A N 1
ATOM 732 C CA . PRO A 1 96 ? 16.641 18.328 -1.625 1 96.5 96 PRO A CA 1
ATOM 733 C C . PRO A 1 96 ? 15.359 17.562 -1.308 1 96.5 96 PRO A C 1
ATOM 735 O O . PRO A 1 96 ? 15.281 16.875 -0.292 1 96.5 96 PRO A O 1
ATOM 738 N N . TYR A 1 97 ? 14.312 17.688 -2.061 1 96.38 97 TYR A N 1
ATOM 739 C CA . TYR A 1 97 ? 12.984 17.141 -1.832 1 96.38 97 TYR A CA 1
ATOM 740 C C . TYR A 1 97 ? 12.953 15.641 -2.104 1 96.38 97 TYR A C 1
ATOM 742 O O . TYR A 1 97 ? 13.742 15.133 -2.906 1 96.38 97 TYR A O 1
ATOM 750 N N . PRO A 1 98 ? 12.094 14.969 -1.502 1 97.88 98 PRO A N 1
ATOM 751 C CA . PRO A 1 98 ? 11.844 13.609 -1.968 1 97.88 98 PRO A CA 1
ATOM 752 C C . PRO A 1 98 ? 11.359 13.562 -3.416 1 97.88 98 PRO A C 1
ATOM 754 O O . PRO A 1 98 ? 10.773 14.531 -3.91 1 97.88 98 PRO A O 1
ATOM 757 N N . ASN A 1 99 ? 11.641 12.5 -4.109 1 97.88 99 ASN A N 1
ATOM 758 C CA . ASN A 1 99 ? 10.867 12.172 -5.305 1 97.88 99 ASN A CA 1
ATOM 759 C C . ASN A 1 99 ? 9.383 12.023 -4.984 1 97.88 99 ASN A C 1
ATOM 761 O O . ASN A 1 99 ? 9.023 11.594 -3.891 1 97.88 99 ASN A O 1
ATOM 765 N N . ARG A 1 100 ? 8.531 12.445 -5.867 1 96.44 100 ARG A N 1
ATOM 766 C CA . ARG A 1 100 ? 7.121 12.289 -5.535 1 96.44 100 ARG A CA 1
ATOM 767 C C . ARG A 1 100 ? 6.281 12.102 -6.793 1 96.44 100 ARG A C 1
ATOM 769 O O . ARG A 1 100 ? 6.699 12.492 -7.887 1 96.44 100 ARG A O 1
ATOM 776 N N . ALA A 1 101 ? 5.137 11.445 -6.668 1 96.25 101 ALA A N 1
ATOM 777 C CA . ALA A 1 101 ? 4.035 11.375 -7.625 1 96.25 101 ALA A CA 1
ATOM 778 C C . ALA A 1 101 ? 2.721 11.797 -6.98 1 96.25 101 ALA A C 1
ATOM 780 O O . ALA A 1 101 ? 2.533 11.633 -5.773 1 96.25 101 ALA A O 1
ATOM 781 N N . ALA A 1 102 ? 1.831 12.367 -7.785 1 95.06 102 ALA A N 1
ATOM 782 C CA . ALA A 1 102 ? 0.479 12.719 -7.359 1 95.06 102 ALA A CA 1
ATOM 783 C C . ALA A 1 102 ? -0.565 12.133 -8.305 1 95.06 102 ALA A C 1
ATOM 785 O O . ALA A 1 102 ? -0.44 12.25 -9.531 1 95.06 102 ALA A O 1
ATOM 786 N N . VAL A 1 103 ? -1.535 11.453 -7.75 1 96.81 103 VAL A N 1
ATOM 787 C CA . VAL A 1 103 ? -2.529 10.719 -8.523 1 96.81 103 VAL A CA 1
ATOM 788 C C . VAL A 1 103 ? -3.932 11.07 -8.031 1 96.81 103 VAL A C 1
ATOM 790 O O . VAL A 1 103 ? -4.18 11.109 -6.824 1 96.81 103 VAL A O 1
ATOM 793 N N . VAL A 1 104 ? -4.848 11.398 -8.961 1 97.81 104 VAL A N 1
ATOM 794 C CA . VAL A 1 104 ? -6.27 11.492 -8.641 1 97.81 104 VAL A CA 1
ATOM 795 C C . VAL A 1 104 ? -6.902 10.102 -8.695 1 97.81 104 VAL A C 1
ATOM 797 O O . VAL A 1 104 ? -6.859 9.43 -9.727 1 97.81 104 VAL A O 1
ATOM 800 N N . VAL A 1 105 ? -7.484 9.695 -7.602 1 97.88 105 VAL A N 1
ATOM 801 C CA . VAL A 1 105 ? -8.039 8.344 -7.496 1 97.88 105 VAL A CA 1
ATOM 802 C C . VAL A 1 105 ? -9.555 8.414 -7.355 1 97.88 105 VAL A C 1
ATOM 804 O O . VAL A 1 105 ? -10.102 9.453 -6.957 1 97.88 105 VAL A O 1
ATOM 807 N N . ALA A 1 106 ? -10.242 7.348 -7.641 1 96.44 106 ALA A N 1
ATOM 808 C CA . ALA A 1 106 ? -11.703 7.293 -7.586 1 96.44 106 ALA A CA 1
ATOM 809 C C . ALA A 1 106 ? -12.195 7.277 -6.141 1 96.44 106 ALA A C 1
ATOM 811 O O . ALA A 1 106 ? -13.352 7.602 -5.871 1 96.44 106 ALA A O 1
ATOM 812 N N . GLY A 1 107 ? -11.344 6.809 -5.227 1 96.94 107 GLY A N 1
ATOM 813 C CA . GLY A 1 107 ? -11.688 6.773 -3.814 1 96.94 107 GLY A CA 1
ATOM 814 C C . GLY A 1 107 ? -10.586 6.195 -2.949 1 96.94 107 GLY A C 1
ATOM 815 O O . GLY A 1 107 ? -9.633 5.605 -3.463 1 96.94 107 GLY A O 1
ATOM 816 N N . LEU A 1 108 ? -10.711 6.367 -1.65 1 97.81 108 LEU A N 1
ATOM 817 C CA . LEU A 1 108 ? -9.797 5.836 -0.648 1 97.81 108 LEU A CA 1
ATOM 818 C C . LEU A 1 108 ? -10.531 4.945 0.345 1 97.81 108 LEU A C 1
ATOM 820 O O . LEU A 1 108 ? -11.727 4.691 0.188 1 97.81 108 LEU A O 1
ATOM 824 N N . ALA A 1 109 ? -9.812 4.34 1.268 1 94.88 109 ALA A N 1
ATOM 825 C CA . ALA A 1 109 ? -10.359 3.291 2.123 1 94.88 109 ALA A CA 1
ATOM 826 C C . ALA A 1 109 ? -11.594 3.791 2.881 1 94.88 109 ALA A C 1
ATOM 828 O O . ALA A 1 109 ? -12.562 3.051 3.055 1 94.88 109 ALA A O 1
ATOM 829 N N . ARG A 1 110 ? -11.477 5.051 3.389 1 95.25 110 ARG A N 1
ATOM 830 C CA . ARG A 1 110 ? -12.617 5.684 4.039 1 95.25 110 ARG A CA 1
ATOM 831 C C . ARG A 1 110 ? -13.211 6.785 3.166 1 95.25 110 ARG A C 1
ATOM 833 O O . ARG A 1 110 ? -12.469 7.566 2.564 1 95.25 110 ARG A O 1
ATOM 840 N N . GLU A 1 111 ? -14.531 6.898 3.195 1 95.5 111 GLU A N 1
ATOM 841 C CA . GLU A 1 111 ? -15.211 7.785 2.256 1 95.5 111 GLU A CA 1
ATOM 842 C C . GLU A 1 111 ? -14.898 9.25 2.549 1 95.5 111 GLU A C 1
ATOM 844 O O . GLU A 1 111 ? -14.883 10.078 1.639 1 95.5 111 GLU A O 1
ATOM 849 N N . GLU A 1 112 ? -14.609 9.516 3.793 1 97.44 112 GLU A N 1
ATOM 850 C CA . GLU A 1 112 ? -14.406 10.898 4.203 1 97.44 112 GLU A CA 1
ATOM 851 C C . GLU A 1 112 ? -13.016 11.391 3.814 1 97.44 112 GLU A C 1
ATOM 853 O O . GLU A 1 112 ? -12.742 12.594 3.842 1 97.44 112 GLU A O 1
ATOM 858 N N . MET A 1 113 ? -12.188 10.484 3.471 1 98.56 113 MET A N 1
ATOM 859 C CA . MET A 1 113 ? -10.797 10.844 3.184 1 98.56 113 MET A CA 1
ATOM 860 C C . MET A 1 113 ? -10.68 11.5 1.812 1 98.56 113 MET A C 1
ATOM 862 O O . MET A 1 113 ? -11.219 10.992 0.827 1 98.56 113 MET A O 1
ATOM 866 N N . LEU A 1 114 ? -9.898 12.539 1.761 1 98.69 114 LEU A N 1
ATOM 867 C CA . LEU A 1 114 ? -9.641 13.266 0.521 1 98.69 114 LEU A CA 1
ATOM 868 C C . LEU A 1 114 ? -8.203 13.062 0.06 1 98.69 114 LEU A C 1
ATOM 870 O O . LEU A 1 114 ? -7.871 13.352 -1.093 1 98.69 114 LEU A O 1
ATOM 874 N N . VAL A 1 115 ? -7.363 12.648 0.988 1 98.81 115 VAL A N 1
ATOM 875 C CA . VAL A 1 115 ? -5.934 12.531 0.711 1 98.81 115 VAL A CA 1
ATOM 876 C C . VAL A 1 115 ? -5.352 11.359 1.497 1 98.81 115 VAL A C 1
ATOM 878 O O . VAL A 1 115 ? -5.789 11.07 2.613 1 98.81 115 VAL A O 1
ATOM 881 N N . GLU A 1 116 ? -4.441 10.633 0.951 1 98.88 116 GLU A N 1
ATOM 882 C CA . GLU A 1 116 ? -3.58 9.633 1.567 1 98.88 116 GLU A CA 1
ATOM 883 C C . GLU A 1 116 ? -2.168 9.688 0.992 1 98.88 116 GLU A C 1
ATOM 885 O O . GLU A 1 116 ? -1.989 9.945 -0.201 1 98.88 116 GLU A O 1
ATOM 890 N N . LEU A 1 117 ? -1.2 9.539 1.837 1 98.81 117 LEU A N 1
ATOM 891 C CA . LEU A 1 117 ? 0.186 9.469 1.388 1 98.81 117 LEU A CA 1
ATOM 892 C C . LEU A 1 117 ? 0.752 8.07 1.606 1 98.81 117 LEU A C 1
ATOM 894 O O . LEU A 1 117 ? 0.567 7.48 2.674 1 98.81 117 LEU A O 1
ATOM 898 N N . VAL A 1 118 ? 1.383 7.477 0.644 1 98.88 118 VAL A N 1
ATOM 899 C CA . VAL A 1 118 ? 2.299 6.352 0.792 1 98.88 118 VAL A CA 1
ATOM 900 C C . VAL A 1 118 ? 3.742 6.844 0.726 1 98.88 118 VAL A C 1
ATOM 902 O O . VAL A 1 118 ? 4.113 7.574 -0.196 1 98.88 118 VAL A O 1
ATOM 905 N N . VAL A 1 119 ? 4.543 6.469 1.713 1 98.81 119 VAL A N 1
ATOM 906 C CA . VAL A 1 119 ? 5.84 7.117 1.88 1 98.81 119 VAL A CA 1
ATOM 907 C C . VAL A 1 119 ? 6.914 6.062 2.135 1 98.81 119 VAL A C 1
ATOM 909 O O . VAL A 1 119 ? 6.688 5.102 2.879 1 98.81 119 VAL A O 1
ATOM 912 N N . TYR A 1 120 ? 8.039 6.234 1.568 1 98.69 120 TYR A N 1
ATOM 913 C CA . TYR A 1 120 ? 9.25 5.453 1.807 1 98.69 120 TYR A CA 1
ATOM 914 C C . TYR A 1 120 ? 10.367 6.328 2.361 1 98.69 120 TYR A C 1
ATOM 916 O O . TYR A 1 120 ? 10.562 7.457 1.904 1 98.69 120 TYR A O 1
ATOM 924 N N . ALA A 1 121 ? 11.117 5.867 3.348 1 98.38 121 ALA A N 1
ATOM 925 C CA . ALA A 1 121 ? 12.219 6.598 3.959 1 98.38 121 ALA A CA 1
ATOM 926 C C . ALA A 1 121 ? 13.406 5.676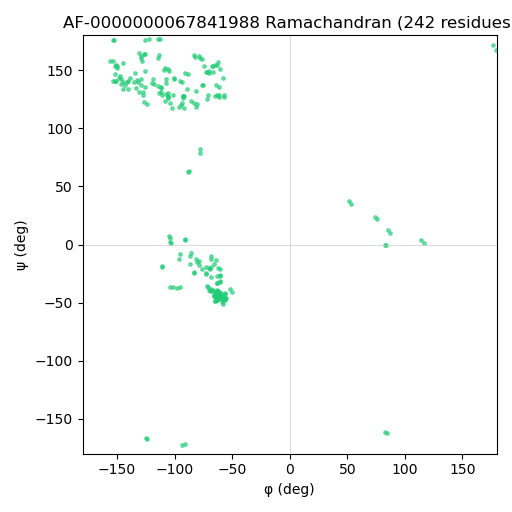 4.23 1 98.38 121 ALA A C 1
ATOM 928 O O . ALA A 1 121 ? 13.227 4.508 4.582 1 98.38 121 ALA A O 1
ATOM 929 N N . CYS A 1 122 ? 14.539 6.152 4.074 1 96.38 122 CYS A N 1
ATOM 930 C CA . CYS A 1 122 ? 15.766 5.426 4.406 1 96.38 122 CYS A CA 1
ATOM 931 C C . CYS A 1 122 ? 16.219 5.754 5.82 1 96.38 122 CYS A C 1
ATOM 933 O O . CYS A 1 122 ? 16.5 6.914 6.137 1 96.38 122 CYS A O 1
ATOM 935 N N . LEU A 1 123 ? 16.312 4.66 6.633 1 92.94 123 LEU A N 1
ATOM 936 C CA . LEU A 1 123 ? 16.672 4.926 8.023 1 92.94 123 LEU A CA 1
ATOM 937 C C . LEU A 1 123 ? 18.188 4.875 8.211 1 92.94 123 LEU A C 1
ATOM 939 O O . LEU A 1 123 ? 18.875 4.156 7.484 1 92.94 123 LEU A O 1
ATO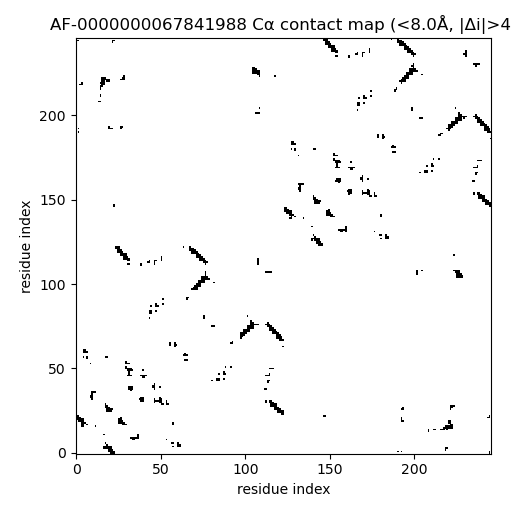M 943 N N . MET B 1 1 ? 22.672 -7.316 -5.648 1 83.12 1 MET B N 1
ATOM 944 C CA . MET B 1 1 ? 22.453 -7.676 -7.047 1 83.12 1 MET B CA 1
ATOM 945 C C . MET B 1 1 ? 20.984 -7.922 -7.328 1 83.12 1 MET B C 1
ATOM 947 O O . MET B 1 1 ? 20.25 -8.422 -6.461 1 83.12 1 MET B O 1
ATOM 951 N N . LYS B 1 2 ? 20.531 -7.52 -8.586 1 93.75 2 LYS B N 1
ATOM 952 C CA . LYS B 1 2 ? 19.156 -7.676 -9.047 1 93.75 2 LYS B CA 1
ATOM 953 C C . LYS B 1 2 ? 18.953 -9.023 -9.734 1 93.75 2 LYS B C 1
ATOM 955 O O . LYS B 1 2 ? 19.766 -9.438 -10.555 1 93.75 2 LYS B O 1
ATOM 960 N N . HIS B 1 3 ? 17.844 -9.727 -9.383 1 96.56 3 HIS B N 1
ATOM 961 C CA . HIS B 1 3 ? 17.531 -10.961 -10.086 1 96.56 3 HIS B CA 1
ATOM 962 C C . HIS B 1 3 ? 16.031 -11.242 -10.047 1 96.56 3 HIS B C 1
ATOM 964 O O . HIS B 1 3 ? 15.328 -10.773 -9.148 1 96.56 3 HIS B O 1
ATOM 970 N N . ALA B 1 4 ? 15.555 -12.055 -11.016 1 97.31 4 ALA B N 1
ATOM 971 C CA . ALA B 1 4 ? 14.156 -12.445 -11.094 1 97.31 4 ALA B CA 1
ATOM 972 C C . ALA B 1 4 ? 13.898 -13.742 -10.32 1 97.31 4 ALA B C 1
ATOM 974 O O . ALA B 1 4 ? 14.781 -14.594 -10.219 1 97.31 4 ALA B O 1
ATOM 975 N N . ILE B 1 5 ? 12.766 -13.875 -9.766 1 97.69 5 ILE B N 1
ATOM 976 C CA . ILE B 1 5 ? 12.328 -15.102 -9.109 1 97.69 5 ILE B CA 1
ATOM 977 C C . ILE B 1 5 ? 11.562 -15.977 -10.094 1 97.69 5 ILE B C 1
ATOM 979 O O . ILE B 1 5 ? 10.633 -15.508 -10.758 1 97.69 5 ILE B O 1
ATOM 983 N N . LYS B 1 6 ? 11.914 -17.188 -10.234 1 97.12 6 LYS B N 1
ATOM 984 C CA . LYS B 1 6 ? 11.172 -18.141 -11.062 1 97.12 6 LYS B CA 1
ATOM 985 C C . LYS B 1 6 ? 9.969 -18.703 -10.312 1 97.12 6 LYS B C 1
ATOM 987 O O . LYS B 1 6 ? 10.125 -19.344 -9.273 1 97.12 6 LYS B O 1
ATOM 992 N N . THR B 1 7 ? 8.758 -18.469 -10.82 1 97.94 7 THR B N 1
ATOM 993 C CA . THR B 1 7 ? 7.531 -18.969 -10.211 1 97.94 7 THR B CA 1
ATOM 994 C C . THR B 1 7 ? 6.871 -20.016 -11.117 1 97.94 7 THR B C 1
ATOM 996 O O . THR B 1 7 ? 7.348 -20.281 -12.219 1 97.94 7 THR B O 1
ATOM 999 N N . GLU B 1 8 ? 5.77 -20.609 -10.648 1 97.62 8 GLU B N 1
ATOM 1000 C CA . GLU B 1 8 ? 4.965 -21.516 -11.453 1 97.62 8 GLU B CA 1
ATOM 1001 C C . GLU B 1 8 ? 3.676 -20.844 -11.922 1 97.62 8 GLU B C 1
ATOM 1003 O O . GLU B 1 8 ? 2.771 -21.516 -12.43 1 97.62 8 GLU B O 1
ATOM 1008 N N . LEU B 1 9 ? 3.574 -19.547 -11.656 1 97.31 9 LEU B N 1
ATOM 1009 C CA . LEU B 1 9 ? 2.408 -18.828 -12.156 1 97.31 9 LEU B CA 1
ATOM 1010 C C . LEU B 1 9 ? 2.398 -18.797 -13.68 1 97.31 9 LEU B C 1
ATOM 1012 O O . LEU B 1 9 ? 3.451 -18.891 -14.312 1 97.31 9 LEU B O 1
ATOM 1016 N N . PHE B 1 10 ? 1.19 -18.656 -14.203 1 96.62 10 PHE B N 1
ATOM 1017 C CA . PHE B 1 10 ? 1.068 -18.531 -15.648 1 96.62 10 PHE B CA 1
ATOM 1018 C C . PHE B 1 10 ? 1.885 -17.344 -16.156 1 96.62 10 PHE B C 1
ATOM 1020 O O . PHE B 1 10 ? 1.755 -16.234 -15.656 1 96.62 10 PHE B O 1
ATOM 1027 N N . ALA B 1 11 ? 2.689 -17.562 -17.125 1 92.56 11 ALA B N 1
ATOM 1028 C CA . ALA B 1 11 ? 3.576 -16.516 -17.641 1 92.56 11 ALA B CA 1
ATOM 1029 C C . ALA B 1 11 ? 2.777 -15.367 -18.25 1 92.56 11 ALA B C 1
ATOM 1031 O O . ALA B 1 11 ? 1.809 -15.594 -18.984 1 92.56 11 ALA B O 1
ATOM 1032 N N . SER B 1 12 ? 3.227 -14.188 -17.938 1 88.88 12 SER B N 1
ATOM 1033 C CA . SER B 1 12 ? 2.543 -13.016 -18.469 1 88.88 12 SER B CA 1
ATOM 1034 C C . SER B 1 12 ? 2.799 -12.852 -19.953 1 88.88 12 SER B C 1
ATOM 1036 O O . SER B 1 12 ? 3.893 -13.156 -20.438 1 88.88 12 SER B O 1
ATOM 1038 N N . ARG B 1 13 ? 1.761 -12.281 -20.656 1 85.06 13 ARG B N 1
ATOM 1039 C CA . ARG B 1 13 ? 1.937 -11.945 -22.062 1 85.06 13 ARG B CA 1
ATOM 1040 C C . ARG B 1 13 ? 2.619 -10.594 -22.219 1 85.06 13 ARG B C 1
ATOM 1042 O O . ARG B 1 13 ? 3.143 -10.273 -23.297 1 85.06 13 ARG B O 1
ATOM 1049 N N . ALA B 1 14 ? 2.482 -9.781 -21.234 1 87.06 14 ALA B N 1
ATOM 1050 C CA . ALA B 1 14 ? 3.18 -8.5 -21.203 1 87.06 14 ALA B CA 1
ATOM 1051 C C . ALA B 1 14 ? 4.645 -8.688 -20.812 1 87.06 14 ALA B C 1
ATOM 1053 O O . ALA B 1 14 ? 5.035 -9.742 -20.312 1 87.06 14 ALA B O 1
ATOM 1054 N N . PRO B 1 15 ? 5.539 -7.73 -21.094 1 92.69 15 PRO B N 1
ATOM 1055 C CA . PRO B 1 15 ? 6.957 -7.84 -20.75 1 92.69 15 PRO B CA 1
ATOM 1056 C C . PRO B 1 15 ? 7.227 -7.555 -19.266 1 92.69 15 PRO B C 1
ATOM 1058 O O . PRO B 1 15 ? 7.742 -6.484 -18.922 1 92.69 15 PRO B O 1
ATOM 1061 N N . LEU B 1 16 ? 6.965 -8.508 -18.422 1 93.81 16 LEU B N 1
ATOM 1062 C CA . LEU B 1 16 ? 7.164 -8.352 -16.984 1 93.81 16 LEU B CA 1
ATOM 1063 C C . LEU B 1 16 ? 7.621 -9.664 -16.344 1 93.81 16 LEU B C 1
ATOM 1065 O O . LEU B 1 16 ? 7.473 -10.734 -16.953 1 93.81 16 LEU B O 1
ATOM 1069 N N . GLU B 1 17 ? 8.305 -9.555 -15.188 1 95.94 17 GLU B N 1
ATOM 1070 C CA . GLU B 1 17 ? 8.531 -10.656 -14.258 1 95.94 17 GLU B CA 1
ATOM 1071 C C . GLU B 1 17 ? 7.566 -10.594 -13.086 1 95.94 17 GLU B C 1
ATOM 1073 O O . GLU B 1 17 ? 7.27 -9.508 -12.57 1 95.94 17 GLU B O 1
ATOM 1078 N N . TRP B 1 18 ? 7.09 -11.695 -12.586 1 96.94 18 TRP B N 1
ATOM 1079 C CA . TRP B 1 18 ? 6.168 -11.727 -11.453 1 96.94 18 TRP B CA 1
ATOM 1080 C C . TRP B 1 18 ? 6.824 -11.164 -10.203 1 96.94 18 TRP B C 1
ATOM 1082 O O . TRP B 1 18 ? 6.141 -10.633 -9.32 1 96.94 18 TRP B O 1
ATOM 1092 N N . ALA B 1 19 ? 8.156 -11.391 -10.086 1 98.31 19 ALA B N 1
ATOM 1093 C CA . ALA B 1 19 ? 8.859 -10.852 -8.93 1 98.31 19 ALA B CA 1
ATOM 1094 C C . ALA B 1 19 ? 10.336 -10.609 -9.242 1 98.31 19 ALA B C 1
ATOM 1096 O O . ALA B 1 19 ? 10.961 -11.398 -9.953 1 98.31 19 ALA B O 1
ATOM 1097 N N . VAL B 1 20 ? 10.891 -9.555 -8.766 1 98.31 20 VAL B N 1
ATOM 1098 C CA . VAL B 1 20 ? 12.305 -9.211 -8.867 1 98.31 20 VAL B CA 1
ATOM 1099 C C . VAL B 1 20 ? 12.852 -8.852 -7.488 1 98.31 20 VAL B C 1
ATOM 1101 O O . VAL B 1 20 ? 12.164 -8.227 -6.684 1 98.31 20 VAL B O 1
ATOM 1104 N N . VAL B 1 21 ? 14.055 -9.25 -7.234 1 97.19 21 VAL B N 1
ATOM 1105 C CA . VAL B 1 21 ? 14.711 -8.938 -5.969 1 97.19 21 VAL B CA 1
ATOM 1106 C C . VAL B 1 21 ? 15.883 -7.992 -6.215 1 97.19 21 VAL B C 1
ATOM 1108 O O . VAL B 1 21 ? 16.641 -8.172 -7.168 1 97.19 21 VAL B O 1
ATOM 1111 N N . GLY B 1 22 ? 15.898 -7 -5.465 1 95.81 22 GLY B N 1
ATOM 1112 C CA . GLY B 1 22 ? 17.047 -6.098 -5.422 1 95.81 22 GLY B CA 1
ATOM 1113 C C . GLY B 1 22 ? 17.375 -5.633 -4.02 1 95.81 22 GLY B C 1
ATOM 1114 O O . GLY B 1 22 ? 16.5 -5.203 -3.273 1 95.81 22 GLY B O 1
ATOM 1115 N N . ASN B 1 23 ? 18.656 -5.68 -3.678 1 93.62 23 ASN B N 1
ATOM 1116 C CA . ASN B 1 23 ? 19.141 -5.219 -2.381 1 93.62 23 ASN B CA 1
ATOM 1117 C C . ASN B 1 23 ? 18.344 -5.844 -1.234 1 93.62 23 ASN B C 1
ATOM 1119 O O . ASN B 1 23 ? 17.984 -5.156 -0.28 1 93.62 23 ASN B O 1
ATOM 1123 N N . GLY B 1 24 ? 17.984 -7.09 -1.39 1 95 24 GLY B N 1
ATOM 1124 C CA . GLY B 1 24 ? 17.312 -7.82 -0.323 1 95 24 GLY B CA 1
ATOM 1125 C C . GLY B 1 24 ? 15.82 -7.559 -0.264 1 95 24 GLY B C 1
ATOM 1126 O O . GLY B 1 24 ? 15.133 -8.062 0.625 1 95 24 GLY B O 1
ATOM 1127 N N . THR B 1 25 ? 15.32 -6.734 -1.149 1 97.19 25 THR B N 1
ATOM 1128 C CA . THR B 1 25 ? 13.891 -6.453 -1.193 1 97.19 25 THR B CA 1
ATOM 1129 C C . THR B 1 25 ? 13.242 -7.113 -2.408 1 97.19 25 THR B C 1
ATOM 1131 O O . THR B 1 25 ? 13.766 -7.027 -3.521 1 97.19 25 THR B O 1
ATOM 1134 N N . LEU B 1 26 ? 12.18 -7.82 -2.197 1 98.19 26 LEU B N 1
ATOM 1135 C CA . LEU B 1 26 ? 11.383 -8.398 -3.277 1 98.19 26 LEU B CA 1
ATOM 1136 C C . LEU B 1 26 ? 10.258 -7.457 -3.693 1 98.19 26 LEU B C 1
ATOM 1138 O O . LEU B 1 26 ? 9.531 -6.941 -2.846 1 98.19 26 LEU B O 1
ATOM 1142 N N . TYR B 1 27 ? 10.188 -7.195 -4.945 1 98.5 27 TYR B N 1
ATOM 1143 C CA . TYR B 1 27 ? 9.156 -6.387 -5.582 1 98.5 27 TYR B CA 1
ATOM 1144 C C . TYR B 1 27 ? 8.219 -7.258 -6.414 1 98.5 27 TYR B C 1
ATOM 1146 O O . TYR B 1 27 ? 8.664 -7.988 -7.301 1 98.5 27 TYR B O 1
ATOM 1154 N N . THR B 1 28 ? 6.941 -7.191 -6.133 1 98.38 28 THR B N 1
ATOM 1155 C CA . THR B 1 28 ? 6.012 -8.008 -6.906 1 98.38 28 THR B CA 1
ATOM 1156 C C . THR B 1 28 ? 4.648 -7.332 -7 1 98.38 28 THR B C 1
ATOM 1158 O O . THR B 1 28 ? 4.27 -6.562 -6.113 1 98.38 28 THR B O 1
ATOM 1161 N N . ALA B 1 29 ? 3.914 -7.605 -8.055 1 98.56 29 ALA B N 1
ATOM 1162 C CA . ALA B 1 29 ? 2.475 -7.395 -8.195 1 98.56 29 ALA B CA 1
ATOM 1163 C C . ALA B 1 29 ? 1.748 -8.711 -8.438 1 98.56 29 ALA B C 1
ATOM 1165 O O . ALA B 1 29 ? 2.264 -9.602 -9.125 1 98.56 29 ALA B O 1
ATOM 1166 N N . GLN B 1 30 ? 0.562 -8.852 -7.859 1 98.62 30 GLN B N 1
ATOM 1167 C CA . GLN B 1 30 ? -0.191 -10.102 -7.965 1 98.62 30 GLN B CA 1
ATOM 1168 C C . GLN B 1 30 ? -1.625 -9.836 -8.414 1 98.62 30 GLN B C 1
ATOM 1170 O O . GLN B 1 30 ? -2.275 -8.906 -7.934 1 98.62 30 GLN B O 1
ATOM 1175 N N . ILE B 1 31 ? -2.068 -10.633 -9.281 1 98.44 31 ILE B N 1
ATOM 1176 C CA . ILE B 1 31 ? -3.402 -10.531 -9.867 1 98.44 31 ILE B CA 1
ATOM 1177 C C . ILE B 1 31 ? -4.133 -11.867 -9.727 1 98.44 31 ILE B C 1
ATOM 1179 O O . ILE B 1 31 ? -3.51 -12.891 -9.453 1 98.44 31 ILE B O 1
ATOM 1183 N N . PRO B 1 32 ? -5.461 -11.859 -9.898 1 98.75 32 PRO B N 1
ATOM 1184 C CA . PRO B 1 32 ? -6.246 -13.047 -9.586 1 98.75 32 PRO B CA 1
ATOM 1185 C C . PRO B 1 32 ? -6.352 -14.016 -10.766 1 98.75 32 PRO B C 1
ATOM 1187 O O . PRO B 1 32 ? -7.453 -14.453 -11.109 1 98.75 32 PRO B O 1
ATOM 1190 N N . ILE B 1 33 ? -5.273 -14.547 -11.203 1 98.44 33 ILE B N 1
ATOM 1191 C CA . ILE B 1 33 ? -5.316 -15.477 -12.328 1 98.44 33 ILE B CA 1
ATOM 1192 C C . ILE B 1 33 ? -5.031 -16.891 -11.836 1 98.44 33 ILE B C 1
ATOM 1194 O O . ILE B 1 33 ? -4.281 -17.078 -10.875 1 98.44 33 ILE B O 1
ATOM 1198 N N . ASP B 1 34 ? -5.613 -17.859 -12.523 1 98.19 34 ASP B N 1
ATOM 1199 C CA . ASP B 1 34 ? -5.383 -19.266 -12.203 1 98.19 34 ASP B CA 1
ATOM 1200 C C . ASP B 1 34 ? -4.215 -19.828 -13.008 1 98.19 34 ASP B C 1
ATOM 1202 O O . ASP B 1 34 ? -3.463 -19.062 -13.633 1 98.19 34 ASP B O 1
ATOM 1206 N N . THR B 1 35 ? -4.02 -21.141 -12.938 1 97.19 35 THR B N 1
ATOM 1207 C CA . THR B 1 35 ? -2.861 -21.797 -13.531 1 97.19 35 THR B CA 1
ATOM 1208 C C . THR B 1 35 ? -2.916 -21.734 -15.055 1 97.19 35 THR B C 1
ATOM 1210 O O . THR B 1 35 ? -1.923 -22.016 -15.727 1 97.19 35 THR B O 1
ATOM 1213 N N . GLN B 1 36 ? -4.074 -21.344 -15.609 1 96.75 36 GLN B N 1
ATOM 1214 C CA . GLN B 1 36 ? -4.223 -21.219 -17.047 1 96.75 36 GLN B CA 1
ATOM 1215 C C . GLN B 1 36 ? -4.176 -19.75 -17.484 1 96.75 36 GLN B C 1
ATOM 1217 O O . GLN B 1 36 ? -4.426 -19.438 -18.641 1 96.75 36 GLN B O 1
ATOM 1222 N N . GLY B 1 37 ? -3.988 -18.875 -16.562 1 97.38 37 GLY B N 1
ATOM 1223 C CA . GLY B 1 37 ? -3.846 -17.469 -16.859 1 97.38 37 GLY B CA 1
ATOM 1224 C C . GLY B 1 37 ? -5.172 -16.734 -16.938 1 97.38 37 GLY B C 1
ATOM 1225 O O . GLY B 1 37 ? -5.234 -15.602 -17.422 1 97.38 37 GLY B O 1
ATOM 1226 N N . GLN B 1 38 ? -6.188 -17.375 -16.547 1 97.69 38 GLN B N 1
ATOM 1227 C CA . GLN B 1 38 ? -7.504 -16.75 -16.578 1 97.69 38 GLN B CA 1
ATOM 1228 C C . GLN B 1 38 ? -7.844 -16.094 -15.242 1 97.69 38 GLN B C 1
ATOM 1230 O O . GLN B 1 38 ? -7.559 -16.656 -14.188 1 97.69 38 GLN B O 1
ATOM 1235 N N . VAL B 1 39 ? -8.461 -14.914 -15.312 1 98.5 39 VAL B N 1
ATOM 1236 C CA . VAL B 1 39 ? -9.016 -14.328 -14.094 1 98.5 39 VAL B CA 1
ATOM 1237 C C . VAL B 1 39 ? -10.094 -15.242 -13.523 1 98.5 39 VAL B C 1
ATOM 1239 O O . VAL B 1 39 ? -11.023 -15.625 -14.234 1 98.5 39 VAL B O 1
ATOM 1242 N N . VAL B 1 40 ? -10 -15.547 -12.297 1 98.69 40 VAL B N 1
ATOM 1243 C CA . VAL B 1 40 ? -10.883 -16.547 -11.719 1 98.69 40 VAL B CA 1
ATOM 1244 C C . VAL B 1 40 ? -12.312 -16 -11.641 1 98.69 40 VAL B C 1
ATOM 1246 O O . VAL B 1 40 ? -12.508 -14.812 -11.391 1 98.69 40 VAL B O 1
ATOM 1249 N N . ALA B 1 41 ? -13.242 -16.891 -11.781 1 97.69 41 ALA B N 1
ATOM 1250 C CA . ALA B 1 41 ? -14.648 -16.547 -11.617 1 97.69 41 ALA B CA 1
ATOM 1251 C C . ALA B 1 41 ? -15.047 -16.547 -10.141 1 97.69 41 ALA B C 1
ATOM 1253 O O . ALA B 1 41 ? -14.297 -17.047 -9.289 1 97.69 41 ALA B O 1
ATOM 1254 N N . GLY B 1 42 ? -16.141 -15.914 -9.805 1 97.88 42 GLY B N 1
ATOM 1255 C CA . GLY B 1 42 ? -16.641 -15.992 -8.445 1 97.88 42 GLY B CA 1
ATOM 1256 C C . GLY B 1 42 ? -16.656 -14.656 -7.727 1 97.88 42 GLY B C 1
ATOM 1257 O O . GLY B 1 42 ? -16.984 -14.578 -6.539 1 97.88 42 GLY B O 1
ATOM 1258 N N . GLY B 1 43 ? -16.266 -13.602 -8.383 1 98.25 43 GLY B N 1
ATOM 1259 C CA . GLY B 1 43 ? -16.375 -12.266 -7.82 1 98.25 43 GLY B CA 1
ATOM 1260 C C . GLY B 1 43 ? -15.203 -11.898 -6.922 1 98.25 43 GLY B C 1
ATOM 1261 O O . GLY B 1 43 ? -14.141 -12.516 -7.004 1 98.25 43 GLY B O 1
ATOM 1262 N N . ILE B 1 44 ? -15.344 -10.922 -6.117 1 98.81 44 ILE B N 1
ATOM 1263 C CA . ILE B 1 44 ? -14.266 -10.258 -5.391 1 98.81 44 ILE B CA 1
ATOM 1264 C C . ILE B 1 44 ? -13.656 -11.219 -4.375 1 98.81 44 ILE B C 1
ATOM 1266 O O . ILE B 1 44 ? -12.438 -11.219 -4.164 1 98.81 44 ILE B O 1
ATOM 1270 N N . GLU B 1 45 ? -14.453 -12.008 -3.736 1 98.81 45 GLU B N 1
ATOM 1271 C CA . GLU B 1 45 ? -13.891 -12.906 -2.736 1 98.81 45 GLU B CA 1
ATOM 1272 C C . GLU B 1 45 ? -12.961 -13.93 -3.379 1 98.81 45 GLU B C 1
ATOM 1274 O O . GLU B 1 45 ? -11.852 -14.156 -2.902 1 98.81 45 GLU B O 1
ATOM 1279 N N . ALA B 1 46 ? -13.445 -14.539 -4.418 1 98.88 46 ALA B N 1
ATOM 1280 C CA . ALA B 1 46 ? -12.625 -15.508 -5.145 1 98.88 46 ALA B CA 1
ATOM 1281 C C . ALA B 1 46 ? -11.352 -14.852 -5.672 1 98.88 46 ALA B C 1
ATOM 1283 O O . ALA B 1 46 ? -10.266 -15.438 -5.586 1 98.88 46 ALA B O 1
ATOM 1284 N N . GLN B 1 47 ? -11.469 -13.695 -6.211 1 98.88 47 GLN B N 1
ATOM 1285 C CA . GLN B 1 47 ? -10.32 -12.992 -6.773 1 98.88 47 GLN B CA 1
ATOM 1286 C C . GLN B 1 47 ? -9.336 -12.578 -5.684 1 98.88 47 GLN B C 1
ATOM 1288 O O . GLN B 1 47 ? -8.117 -12.672 -5.867 1 98.88 47 GLN B O 1
ATOM 1293 N N . ALA B 1 48 ? -9.859 -12.125 -4.539 1 98.88 48 ALA B N 1
ATOM 1294 C CA . ALA B 1 48 ? -8.977 -11.781 -3.428 1 98.88 48 ALA B CA 1
ATOM 1295 C C . ALA B 1 48 ? -8.188 -12.992 -2.959 1 98.88 48 ALA B C 1
ATOM 1297 O O . ALA B 1 48 ? -6.969 -12.914 -2.773 1 98.88 48 ALA B O 1
ATOM 1298 N N . ARG B 1 49 ? -8.836 -14.117 -2.84 1 98.88 49 ARG B N 1
ATOM 1299 C CA . ARG B 1 49 ? -8.172 -15.336 -2.385 1 98.88 49 ARG B CA 1
ATOM 1300 C C . ARG B 1 49 ? -7.129 -15.797 -3.393 1 98.88 49 ARG B C 1
ATOM 1302 O O . ARG B 1 49 ? -6 -16.125 -3.02 1 98.88 4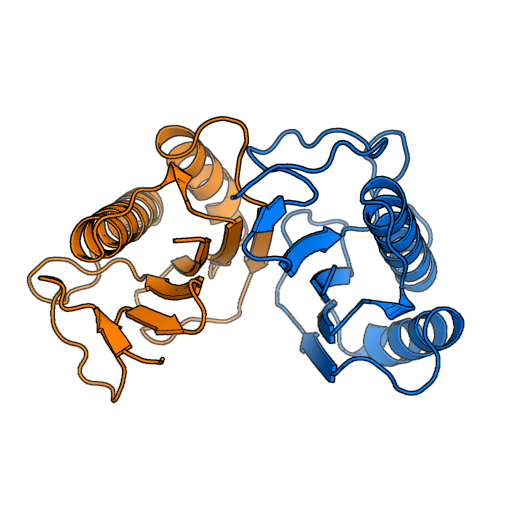9 ARG B O 1
ATOM 1309 N N . GLN B 1 50 ? -7.473 -15.766 -4.617 1 98.88 50 GLN B N 1
ATOM 1310 C CA . GLN B 1 50 ? -6.531 -16.172 -5.652 1 98.88 50 GLN B CA 1
ATOM 1311 C C . GLN B 1 50 ? -5.309 -15.258 -5.676 1 98.88 50 GLN B C 1
ATOM 1313 O O . GLN B 1 50 ? -4.18 -15.727 -5.844 1 98.88 50 GLN B O 1
ATOM 1318 N N . THR B 1 51 ? -5.508 -13.977 -5.641 1 98.88 51 THR B N 1
ATOM 1319 C CA . THR B 1 51 ? -4.414 -13.008 -5.641 1 98.88 51 THR B CA 1
ATOM 1320 C C . THR B 1 51 ? -3.459 -13.273 -4.477 1 98.88 51 THR B C 1
ATOM 1322 O O . THR B 1 51 ? -2.24 -13.281 -4.656 1 98.88 51 THR B O 1
ATOM 1325 N N . LEU B 1 52 ? -4.027 -13.5 -3.277 1 98.88 52 LEU B N 1
ATOM 1326 C CA . LEU B 1 52 ? -3.215 -13.742 -2.092 1 98.88 52 LEU B CA 1
ATOM 1327 C C . LEU B 1 52 ? -2.537 -15.102 -2.166 1 98.88 52 LEU B C 1
ATOM 1329 O O . LEU B 1 52 ? -1.413 -15.273 -1.689 1 98.88 52 LEU B O 1
ATOM 1333 N N . ASP B 1 53 ? -3.203 -16.109 -2.713 1 98.88 53 ASP B N 1
ATOM 1334 C CA . ASP B 1 53 ? -2.574 -17.406 -2.955 1 98.88 53 ASP B CA 1
ATOM 1335 C C . ASP B 1 53 ? -1.377 -17.266 -3.893 1 98.88 53 ASP B C 1
ATOM 1337 O O . ASP B 1 53 ? -0.333 -17.875 -3.672 1 98.88 53 ASP B O 1
ATOM 1341 N N . ASN B 1 54 ? -1.566 -16.5 -4.949 1 98.81 54 ASN B N 1
ATOM 1342 C CA . ASN B 1 54 ? -0.467 -16.266 -5.879 1 98.81 54 ASN B CA 1
ATOM 1343 C C . ASN B 1 54 ? 0.694 -15.539 -5.203 1 98.81 54 ASN B C 1
ATOM 1345 O O . ASN B 1 54 ? 1.859 -15.836 -5.477 1 98.81 54 ASN B O 1
ATOM 1349 N N . LEU B 1 55 ? 0.369 -14.578 -4.363 1 98.81 55 LEU B N 1
ATOM 1350 C CA . LEU B 1 55 ? 1.401 -13.914 -3.58 1 98.81 55 LEU B CA 1
ATOM 1351 C C . LEU B 1 55 ? 2.174 -14.914 -2.729 1 98.81 55 LEU B C 1
ATOM 1353 O O . LEU B 1 55 ? 3.406 -14.906 -2.719 1 98.81 55 LEU B O 1
ATOM 1357 N N . ARG B 1 56 ? 1.422 -15.727 -1.985 1 98.81 56 ARG B N 1
ATOM 1358 C CA . ARG B 1 56 ? 2.055 -16.734 -1.146 1 98.81 56 ARG B CA 1
ATOM 1359 C C . ARG B 1 56 ? 2.977 -17.625 -1.969 1 98.81 56 ARG B C 1
ATOM 1361 O O . ARG B 1 56 ? 4.117 -17.891 -1.573 1 98.81 56 ARG B O 1
ATOM 1368 N N . HIS B 1 57 ? 2.545 -18.109 -3.119 1 98.81 57 HIS B N 1
ATOM 1369 C CA . HIS B 1 57 ? 3.35 -18.938 -4.012 1 98.81 57 HIS B CA 1
ATOM 1370 C C . HIS B 1 57 ? 4.629 -18.203 -4.43 1 98.81 57 HIS B C 1
ATOM 1372 O O . HIS B 1 57 ? 5.715 -18.797 -4.395 1 98.81 57 HIS B O 1
ATOM 1378 N N . THR B 1 58 ? 4.488 -16.969 -4.848 1 98.69 58 THR B N 1
ATOM 1379 C CA . THR B 1 58 ? 5.621 -16.172 -5.305 1 98.69 58 THR B CA 1
ATOM 1380 C C . THR B 1 58 ? 6.66 -16.031 -4.195 1 98.69 58 THR B C 1
ATOM 1382 O O . THR B 1 58 ? 7.859 -16.172 -4.438 1 98.69 58 THR B O 1
ATOM 1385 N N . LEU B 1 59 ? 6.211 -15.703 -2.973 1 98.56 59 LEU B N 1
ATOM 1386 C CA . LEU B 1 59 ? 7.121 -15.57 -1.84 1 98.56 59 LEU B CA 1
ATOM 1387 C C . LEU B 1 59 ? 7.809 -16.891 -1.538 1 98.56 59 LEU B C 1
ATOM 1389 O O . LEU B 1 59 ? 9.016 -16.938 -1.285 1 98.56 59 LEU B O 1
ATOM 1393 N N . GLU B 1 60 ? 7.082 -18 -1.588 1 98.56 60 GLU B N 1
ATOM 1394 C CA . GLU B 1 60 ? 7.652 -19.328 -1.358 1 98.56 60 GLU B CA 1
ATOM 1395 C C . GLU B 1 60 ? 8.703 -19.672 -2.414 1 98.56 60 GLU B C 1
ATOM 1397 O O . GLU B 1 60 ? 9.742 -20.25 -2.098 1 98.56 60 GLU B O 1
ATOM 1402 N N . ALA B 1 61 ? 8.445 -19.328 -3.67 1 98.25 61 ALA B N 1
ATOM 1403 C CA . ALA B 1 61 ? 9.398 -19.547 -4.754 1 98.25 61 ALA B CA 1
ATOM 1404 C C . ALA B 1 61 ? 10.703 -18.797 -4.5 1 98.25 61 ALA B C 1
ATOM 1406 O O . ALA B 1 61 ? 11.766 -19.188 -4.984 1 98.25 61 ALA B O 1
ATOM 1407 N N . ALA B 1 62 ? 10.648 -17.75 -3.775 1 97.62 62 ALA B N 1
ATOM 1408 C CA . ALA B 1 62 ? 11.812 -16.938 -3.432 1 97.62 62 ALA B CA 1
ATOM 1409 C C . ALA B 1 62 ? 12.445 -17.406 -2.123 1 97.62 62 ALA B C 1
ATOM 1411 O O . ALA B 1 62 ? 13.359 -16.766 -1.603 1 97.62 62 ALA B O 1
ATOM 1412 N N . GLY B 1 63 ? 11.898 -18.5 -1.554 1 97.75 63 GLY B N 1
ATOM 1413 C CA . GLY B 1 63 ? 12.398 -18.984 -0.279 1 97.75 63 GLY B CA 1
ATOM 1414 C C . GLY B 1 63 ? 11.945 -18.156 0.902 1 97.75 63 GLY B C 1
ATOM 1415 O O . GLY B 1 63 ? 12.641 -18.078 1.917 1 97.75 63 GLY B O 1
ATOM 1416 N N . SER B 1 64 ? 10.938 -17.469 0.791 1 97.62 64 SER B N 1
ATOM 1417 C CA . SER B 1 64 ? 10.398 -16.562 1.803 1 97.62 64 SER B CA 1
ATOM 1418 C C . SER B 1 64 ? 8.953 -16.906 2.141 1 97.62 64 SER B C 1
ATOM 1420 O O . SER B 1 64 ? 8.516 -18.047 1.917 1 97.62 64 SER B O 1
ATOM 1422 N N . SER B 1 65 ? 8.227 -15.992 2.873 1 98.12 65 SER B N 1
ATOM 1423 C CA . SER B 1 65 ? 6.848 -16.203 3.311 1 98.12 65 SER B CA 1
ATOM 1424 C C . SER B 1 65 ? 6.109 -14.883 3.486 1 98.12 65 SER B C 1
ATOM 1426 O O . SER B 1 65 ? 6.699 -13.812 3.328 1 98.12 65 SER B O 1
ATOM 1428 N N . LE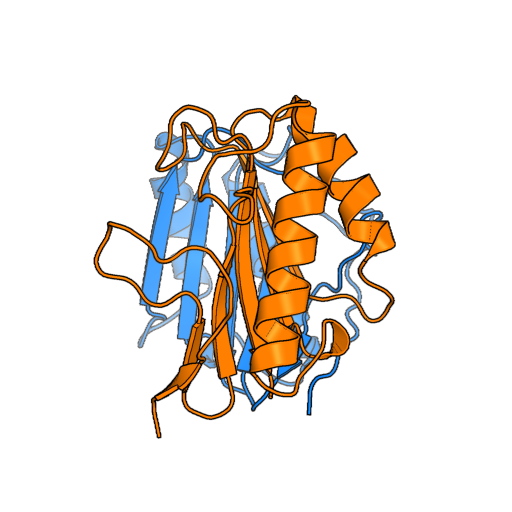U B 1 66 ? 4.848 -15.008 3.791 1 98.19 66 LEU B N 1
ATOM 1429 C CA . LEU B 1 66 ? 4.023 -13.82 4.02 1 98.19 66 LEU B CA 1
ATOM 1430 C C . LEU B 1 66 ? 4.559 -13 5.188 1 98.19 66 LEU B C 1
ATOM 1432 O O . LEU B 1 66 ? 4.352 -11.789 5.246 1 98.19 66 LEU B O 1
ATOM 1436 N N . ASP B 1 67 ? 5.328 -13.594 6.059 1 96.75 67 ASP B N 1
ATOM 1437 C CA . ASP B 1 67 ? 5.871 -12.906 7.227 1 96.75 67 ASP B CA 1
ATOM 1438 C C . ASP B 1 67 ? 6.902 -11.859 6.82 1 96.75 67 ASP B C 1
ATOM 1440 O O . ASP B 1 67 ? 7.227 -10.961 7.605 1 96.75 67 ASP B O 1
ATOM 1444 N N . ALA B 1 68 ? 7.406 -11.984 5.652 1 97.62 68 ALA B N 1
ATOM 1445 C CA . ALA B 1 68 ? 8.477 -11.094 5.191 1 97.62 68 ALA B CA 1
ATOM 1446 C C . ALA B 1 68 ? 7.902 -9.82 4.578 1 97.62 68 ALA B C 1
ATOM 1448 O O . ALA B 1 68 ? 8.641 -8.883 4.285 1 97.62 68 ALA B O 1
ATOM 1449 N N . VAL B 1 69 ? 6.578 -9.742 4.352 1 98.56 69 VAL B N 1
ATOM 1450 C CA . VAL B 1 69 ? 5.953 -8.641 3.629 1 98.56 69 VAL B CA 1
ATOM 1451 C C . VAL B 1 69 ? 5.984 -7.379 4.488 1 98.56 69 VAL B C 1
ATOM 1453 O O . VAL B 1 69 ? 5.555 -7.398 5.645 1 98.56 69 VAL B O 1
ATOM 1456 N N . THR B 1 70 ? 6.492 -6.273 3.902 1 98.38 70 THR B N 1
ATOM 1457 C CA . THR B 1 70 ? 6.602 -5.004 4.617 1 98.38 70 THR B CA 1
ATOM 1458 C C . THR B 1 70 ? 5.426 -4.094 4.285 1 98.38 70 THR B C 1
ATOM 1460 O O . THR B 1 70 ? 4.934 -3.367 5.152 1 98.38 70 THR B O 1
ATOM 1463 N N . GLN B 1 71 ? 4.973 -4.109 3.055 1 98.69 71 GLN B N 1
ATOM 1464 C CA . GLN B 1 71 ? 3.893 -3.219 2.641 1 98.69 71 GLN B CA 1
ATOM 1465 C C . GLN B 1 71 ? 3.07 -3.84 1.515 1 98.69 71 GLN B C 1
ATOM 1467 O O . GLN B 1 71 ? 3.619 -4.496 0.626 1 98.69 71 GLN B O 1
ATOM 1472 N N . VAL B 1 72 ? 1.809 -3.648 1.58 1 98.81 72 VAL B N 1
ATOM 1473 C CA . VAL B 1 72 ? 0.864 -4.043 0.541 1 98.81 72 VAL B CA 1
ATOM 1474 C C . VAL B 1 72 ? 0.062 -2.826 0.082 1 98.81 72 VAL B C 1
ATOM 1476 O O . VAL B 1 72 ? -0.612 -2.18 0.887 1 98.81 72 VAL B O 1
ATOM 1479 N N . LEU B 1 73 ? 0.128 -2.488 -1.164 1 98.69 73 LEU B N 1
ATOM 1480 C CA . LEU B 1 73 ? -0.807 -1.561 -1.79 1 98.69 73 LEU B CA 1
ATOM 1481 C C . LEU B 1 73 ? -1.952 -2.312 -2.461 1 98.69 73 LEU B C 1
ATOM 1483 O O . LEU B 1 73 ? -1.725 -3.121 -3.363 1 98.69 73 LEU B O 1
ATOM 1487 N N . ILE B 1 74 ? -3.164 -2.039 -2.012 1 98.75 74 ILE B N 1
ATOM 1488 C CA . ILE B 1 74 ? -4.359 -2.736 -2.473 1 98.75 74 ILE B CA 1
ATOM 1489 C C . ILE B 1 74 ? -5.141 -1.841 -3.436 1 98.75 74 ILE B C 1
ATOM 1491 O O . ILE B 1 74 ? -5.559 -0.74 -3.068 1 98.75 74 ILE B O 1
ATOM 1495 N N . TYR B 1 75 ? -5.352 -2.322 -4.637 1 98.69 75 TYR B N 1
ATOM 1496 C CA . TYR B 1 75 ? -6.172 -1.645 -5.633 1 98.69 75 TYR B CA 1
ATOM 1497 C C . TYR B 1 75 ? -7.461 -2.418 -5.895 1 98.69 75 TYR B C 1
ATOM 1499 O O . TYR B 1 75 ? -7.422 -3.609 -6.215 1 98.69 75 TYR B O 1
ATOM 1507 N N . VAL B 1 76 ? -8.602 -1.768 -5.836 1 98.81 76 VAL B N 1
ATOM 1508 C CA . VAL B 1 76 ? -9.891 -2.352 -6.195 1 98.81 76 VAL B CA 1
ATOM 1509 C C . VAL B 1 76 ? -10.625 -1.432 -7.168 1 98.81 76 VAL B C 1
ATOM 1511 O O . 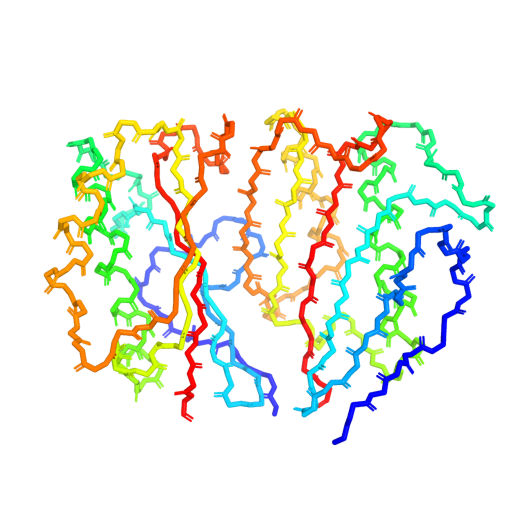VAL B 1 76 ? -10.344 -0.232 -7.23 1 98.81 76 VAL B O 1
ATOM 1514 N N . THR B 1 77 ? -11.594 -1.983 -7.887 1 98.31 77 THR B N 1
ATOM 1515 C CA . THR B 1 77 ? -12.281 -1.199 -8.906 1 98.31 77 THR B CA 1
ATOM 1516 C C . THR B 1 77 ? -13.578 -0.617 -8.359 1 98.31 77 THR B C 1
ATOM 1518 O O . THR B 1 77 ? -14.227 0.205 -9.016 1 98.31 77 THR B O 1
ATOM 1521 N N . ASP B 1 78 ? -14.008 -1.092 -7.207 1 97.81 78 ASP B N 1
ATOM 1522 C CA . ASP B 1 78 ? -15.211 -0.615 -6.535 1 97.81 78 ASP B CA 1
ATOM 1523 C C . ASP B 1 78 ? -15.023 -0.592 -5.02 1 97.81 78 ASP B C 1
ATOM 1525 O O . ASP B 1 78 ? -14.5 -1.545 -4.441 1 97.81 78 ASP B O 1
ATOM 1529 N N . ARG B 1 79 ? -15.5 0.486 -4.367 1 97.12 79 ARG B N 1
ATOM 1530 C CA . ARG B 1 79 ? -15.352 0.67 -2.926 1 97.12 79 ARG B CA 1
ATOM 1531 C C . ARG B 1 79 ? -16.031 -0.459 -2.158 1 97.12 79 ARG B C 1
ATOM 1533 O O . ARG B 1 79 ? -15.578 -0.845 -1.079 1 97.12 79 ARG B O 1
ATOM 1540 N N . ARG B 1 80 ? -17.109 -0.957 -2.748 1 97.56 80 ARG B N 1
ATOM 1541 C CA . ARG B 1 80 ? -17.891 -1.982 -2.07 1 97.56 80 ARG B CA 1
ATOM 1542 C C . ARG B 1 80 ? -17.078 -3.256 -1.875 1 97.56 80 ARG B C 1
ATOM 1544 O O . ARG B 1 80 ? -17.453 -4.121 -1.076 1 97.56 80 ARG B O 1
ATOM 1551 N N . TYR B 1 81 ? -15.914 -3.43 -2.525 1 98.38 81 TYR B N 1
ATOM 1552 C CA . TYR B 1 81 ? -15.117 -4.648 -2.453 1 98.38 81 TYR B CA 1
ATOM 1553 C C . TYR B 1 81 ? -14.172 -4.613 -1.259 1 98.38 81 TYR B C 1
ATOM 1555 O O . TYR B 1 81 ? -13.625 -5.645 -0.861 1 98.38 81 TYR B O 1
ATOM 1563 N N . LEU B 1 82 ? -13.922 -3.449 -0.661 1 97.81 82 LEU B N 1
ATOM 1564 C CA . LEU B 1 82 ? -12.875 -3.264 0.332 1 97.81 82 LEU B CA 1
ATOM 1565 C C . LEU B 1 82 ? -13.148 -4.102 1.577 1 97.81 82 LEU B C 1
ATOM 1567 O O . LEU B 1 82 ? -12.227 -4.707 2.135 1 97.81 82 LEU B O 1
ATOM 1571 N N . ALA B 1 83 ? -14.375 -4.141 1.988 1 97 83 ALA B N 1
ATOM 1572 C CA . ALA B 1 83 ? -14.695 -4.91 3.188 1 97 83 ALA B CA 1
ATOM 1573 C C . ALA B 1 83 ? -14.375 -6.387 2.992 1 97 83 ALA B C 1
ATOM 1575 O O . ALA B 1 83 ? -13.789 -7.023 3.873 1 97 83 ALA B O 1
ATOM 1576 N N . THR B 1 84 ? -14.773 -6.918 1.855 1 98.44 84 THR B N 1
ATOM 1577 C CA . THR B 1 84 ? -14.516 -8.32 1.546 1 98.44 84 THR B CA 1
ATOM 1578 C C . THR B 1 84 ? -13.016 -8.586 1.433 1 98.44 84 THR B C 1
ATOM 1580 O O . THR B 1 84 ? -12.516 -9.57 1.975 1 98.44 84 THR B O 1
ATOM 1583 N N . VAL B 1 85 ? -12.266 -7.711 0.75 1 98.44 85 VAL B N 1
ATOM 1584 C CA . VAL B 1 85 ? -10.82 -7.875 0.6 1 98.44 85 VAL B CA 1
ATOM 1585 C C . VAL B 1 85 ? -10.156 -7.852 1.974 1 98.44 85 VAL B C 1
ATOM 1587 O O . VAL B 1 85 ? -9.266 -8.656 2.254 1 98.44 85 VAL B O 1
ATOM 1590 N N . ASN B 1 86 ? -10.602 -6.906 2.828 1 97.75 86 ASN B N 1
ATOM 1591 C CA . ASN B 1 86 ? -10.062 -6.82 4.18 1 97.75 86 ASN B CA 1
ATOM 1592 C C . ASN B 1 86 ? -10.258 -8.117 4.949 1 97.75 86 ASN B C 1
ATOM 1594 O O . ASN B 1 86 ? -9.359 -8.57 5.66 1 97.75 86 ASN B O 1
ATOM 1598 N N . ALA B 1 87 ? -11.43 -8.695 4.859 1 97.88 87 ALA B N 1
ATOM 1599 C CA . ALA B 1 87 ? -11.742 -9.93 5.57 1 97.88 87 ALA B CA 1
ATOM 1600 C C . ALA B 1 87 ? -10.852 -11.078 5.094 1 97.88 87 ALA B C 1
ATOM 1602 O O . ALA B 1 87 ? -10.297 -11.82 5.906 1 97.88 87 ALA B O 1
ATOM 1603 N N . VAL B 1 88 ? -10.711 -11.273 3.814 1 98.69 88 VAL B N 1
ATOM 1604 C CA . VAL B 1 88 ? -9.867 -12.328 3.262 1 98.69 88 VAL B CA 1
ATOM 1605 C C . VAL B 1 88 ? -8.406 -12.078 3.65 1 98.69 88 VAL B C 1
ATOM 1607 O O . VAL B 1 88 ? -7.711 -13 4.082 1 98.69 88 VAL B O 1
ATOM 1610 N N . TYR B 1 89 ? -7.957 -10.812 3.471 1 98.5 89 TYR B N 1
ATOM 1611 C CA . TYR B 1 89 ? -6.605 -10.383 3.811 1 98.5 89 TYR B CA 1
ATOM 1612 C C . TYR B 1 89 ? -6.246 -10.797 5.234 1 98.5 89 TYR B C 1
ATOM 1614 O O . TYR B 1 89 ? -5.148 -11.305 5.484 1 98.5 89 TYR B O 1
ATOM 1622 N N . ALA B 1 90 ? -7.16 -10.672 6.137 1 97.81 90 ALA B N 1
ATOM 1623 C CA . ALA B 1 90 ? -6.934 -10.938 7.555 1 97.81 90 ALA B CA 1
ATOM 1624 C C . ALA B 1 90 ? -6.738 -12.43 7.809 1 97.81 90 ALA B C 1
ATOM 1626 O O . ALA B 1 90 ? -6.211 -12.828 8.852 1 97.81 90 ALA B O 1
ATOM 1627 N N . GLU B 1 91 ? -7.184 -13.266 6.91 1 98.19 91 GLU B N 1
ATOM 1628 C CA . GLU B 1 91 ? -6.984 -14.703 7.027 1 98.19 91 GLU B CA 1
ATOM 1629 C C . GLU B 1 91 ? -5.555 -15.094 6.668 1 98.19 91 GLU B C 1
ATOM 1631 O O . GLU B 1 91 ? -5.09 -16.188 7.027 1 98.19 91 GLU B O 1
ATOM 1636 N N . TYR B 1 92 ? -4.887 -14.281 5.961 1 98.5 92 TYR B N 1
ATOM 1637 C CA . TYR B 1 92 ? -3.58 -14.633 5.414 1 98.5 92 TYR B CA 1
ATOM 1638 C C . TYR B 1 92 ? -2.457 -14.023 6.246 1 98.5 92 TYR B C 1
ATOM 1640 O O . TYR B 1 92 ? -1.392 -14.633 6.398 1 98.5 92 TYR B O 1
ATOM 1648 N N . PHE B 1 93 ? -2.693 -12.852 6.715 1 98.19 93 PHE B N 1
ATOM 1649 C CA . PHE B 1 93 ? -1.665 -12.148 7.473 1 98.19 93 PHE B CA 1
ATOM 1650 C C . PHE B 1 93 ? -1.977 -12.172 8.961 1 98.19 93 PHE B C 1
ATOM 1652 O O . PHE B 1 93 ? -3.145 -12.203 9.359 1 98.19 93 PHE B O 1
ATOM 1659 N N . GLN B 1 94 ? -0.912 -12.156 9.758 1 94.94 94 GLN B N 1
ATOM 1660 C CA . GLN B 1 94 ? -1.015 -12.031 11.203 1 94.94 94 GLN B CA 1
ATOM 1661 C C . GLN B 1 94 ? -0.104 -10.922 11.734 1 94.94 94 GLN B C 1
ATOM 1663 O O . GLN B 1 94 ? 0.846 -10.523 11.055 1 94.94 94 GLN B O 1
ATOM 1668 N N . ALA B 1 95 ? -0.363 -10.477 12.922 1 93.56 95 ALA B N 1
ATOM 1669 C CA . ALA B 1 95 ? 0.455 -9.438 13.539 1 93.56 95 ALA B CA 1
ATOM 1670 C C . ALA B 1 95 ? 1.865 -9.938 13.828 1 93.56 95 ALA B C 1
ATOM 1672 O O . ALA B 1 95 ? 2.051 -11.102 14.203 1 93.56 95 ALA B O 1
ATOM 1673 N N . PRO B 1 96 ? 2.77 -9.078 13.766 1 95 96 PRO B N 1
ATOM 1674 C CA . PRO B 1 96 ? 2.697 -7.715 13.219 1 95 96 PRO B CA 1
ATOM 1675 C C . PRO B 1 96 ? 2.43 -7.691 11.719 1 95 96 PRO B C 1
ATOM 1677 O O . PRO B 1 96 ? 3.137 -8.352 10.953 1 95 96 PRO B O 1
ATOM 1680 N N . TYR B 1 97 ? 1.449 -6.957 11.344 1 96.88 97 TYR B N 1
ATOM 1681 C CA . TYR B 1 97 ? 0.978 -6.906 9.969 1 96.88 97 TYR B CA 1
ATOM 1682 C C . TYR B 1 97 ? 1.913 -6.074 9.102 1 96.88 97 TYR B C 1
ATOM 1684 O O . TYR B 1 97 ? 2.688 -5.262 9.617 1 96.88 97 TYR B O 1
ATOM 1692 N N . PRO B 1 98 ? 1.866 -6.25 7.797 1 98.25 98 PRO B N 1
ATOM 1693 C CA . PRO B 1 98 ? 2.467 -5.246 6.918 1 98.25 98 PRO B CA 1
ATOM 1694 C C . PRO B 1 98 ? 1.799 -3.879 7.043 1 98.25 98 PRO B C 1
ATOM 1696 O O . PRO B 1 98 ? 0.675 -3.779 7.539 1 98.25 98 PRO B O 1
ATOM 1699 N N . ASN B 1 99 ? 2.537 -2.881 6.672 1 98.25 99 ASN B N 1
ATOM 1700 C CA . ASN B 1 99 ? 1.868 -1.629 6.336 1 98.25 99 ASN B CA 1
ATOM 1701 C C . ASN B 1 99 ? 1.014 -1.77 5.078 1 98.25 99 ASN B C 1
ATOM 1703 O O . ASN B 1 99 ? 1.294 -2.611 4.223 1 98.25 99 ASN B O 1
ATOM 1707 N N . ARG B 1 100 ? -0.001 -0.949 5 1 97.44 100 ARG B N 1
ATOM 1708 C CA . ARG B 1 100 ? -0.812 -1.094 3.795 1 97.44 100 ARG B CA 1
ATOM 1709 C C . ARG B 1 100 ? -1.568 0.193 3.486 1 97.44 100 ARG B C 1
ATOM 1711 O O . ARG B 1 100 ? -1.782 1.022 4.375 1 97.44 100 ARG B O 1
ATOM 1718 N N . ALA B 1 101 ? -1.933 0.328 2.252 1 96.94 101 ALA B N 1
ATOM 1719 C CA . ALA B 1 101 ? -2.869 1.316 1.72 1 96.94 101 ALA B CA 1
ATOM 1720 C C . ALA B 1 101 ? -3.861 0.67 0.757 1 96.94 101 ALA B C 1
ATOM 1722 O O . ALA B 1 101 ? -3.537 -0.317 0.092 1 96.94 101 ALA B O 1
ATOM 1723 N N . ALA B 1 102 ? -5.07 1.188 0.71 1 96.62 102 ALA B N 1
ATOM 1724 C CA . ALA B 1 102 ? -6.113 0.707 -0.189 1 96.62 102 ALA B CA 1
ATOM 1725 C C . ALA B 1 102 ? -6.703 1.852 -1.01 1 96.62 102 ALA B C 1
ATOM 1727 O O . ALA B 1 102 ? -7.078 2.889 -0.459 1 96.62 102 ALA B O 1
ATOM 1728 N N . VAL B 1 103 ? -6.801 1.635 -2.303 1 97.62 103 VAL B N 1
ATOM 1729 C CA . VAL B 1 103 ? -7.215 2.672 -3.242 1 97.62 103 VAL B CA 1
ATOM 1730 C C . VAL B 1 103 ? -8.266 2.115 -4.199 1 97.62 103 VAL B C 1
ATOM 1732 O O . VAL B 1 103 ? -8.133 0.996 -4.695 1 97.62 103 VAL B O 1
ATOM 1735 N N . VAL B 1 104 ? -9.344 2.902 -4.414 1 98.5 104 VAL B N 1
ATOM 1736 C CA . VAL B 1 104 ? -10.305 2.602 -5.473 1 98.5 104 VAL B CA 1
ATOM 1737 C C . VAL B 1 104 ? -9.828 3.211 -6.789 1 98.5 104 VAL B C 1
ATOM 1739 O O . VAL B 1 104 ? -9.617 4.426 -6.879 1 98.5 104 VAL B O 1
ATOM 1742 N N . VAL B 1 105 ? -9.688 2.414 -7.789 1 97.75 105 VAL B N 1
ATOM 1743 C CA . VAL B 1 105 ? -9.141 2.863 -9.07 1 97.75 105 VAL B CA 1
ATOM 1744 C C . VAL B 1 105 ? -10.227 2.785 -10.141 1 97.75 105 VAL B C 1
ATOM 1746 O O . VAL B 1 105 ? -11.25 2.115 -9.953 1 97.75 105 VAL B O 1
ATOM 1749 N N . ALA B 1 106 ? -10.008 3.451 -11.242 1 95.69 106 ALA B N 1
ATOM 1750 C CA . ALA B 1 106 ? -10.984 3.504 -12.328 1 95.69 106 ALA B CA 1
ATOM 1751 C C . ALA B 1 106 ? -11.055 2.168 -13.062 1 95.69 106 ALA B C 1
ATOM 1753 O O . ALA B 1 106 ? -12.07 1.859 -13.703 1 95.69 106 ALA B O 1
ATOM 1754 N N . GLY B 1 107 ? -10.016 1.391 -13.039 1 96 107 GLY B N 1
ATOM 1755 C CA . GLY B 1 107 ? -9.883 0.1 -13.695 1 96 107 GLY B CA 1
ATOM 1756 C C . GLY B 1 107 ? -8.508 -0.512 -13.547 1 96 107 GLY B C 1
ATOM 1757 O O . GLY B 1 107 ? -7.59 0.124 -13.016 1 96 107 GLY B O 1
ATOM 1758 N N . LEU B 1 108 ? -8.359 -1.763 -13.977 1 97.19 108 LEU B N 1
ATOM 1759 C CA . LEU B 1 108 ? -7.098 -2.5 -13.945 1 97.19 108 LEU B CA 1
ATOM 1760 C C . LEU B 1 108 ? -6.75 -3.035 -15.328 1 97.19 108 LEU B C 1
ATOM 1762 O O . LEU B 1 108 ? -7.441 -2.742 -16.312 1 97.19 108 LEU B O 1
ATOM 1766 N N . ALA B 1 109 ? -5.57 -3.66 -15.484 1 93.12 109 ALA B N 1
ATOM 1767 C CA . ALA B 1 109 ? -5.012 -3.992 -16.797 1 93.12 109 ALA B CA 1
ATOM 1768 C C . ALA B 1 109 ? -5.984 -4.836 -17.609 1 93.12 109 ALA B C 1
ATOM 1770 O O . ALA B 1 109 ? -6.098 -4.668 -18.828 1 93.12 109 ALA B O 1
ATOM 1771 N N . ARG B 1 110 ? -6.602 -5.785 -16.922 1 93.56 110 ARG B N 1
ATOM 1772 C CA . ARG B 1 110 ? -7.648 -6.586 -17.562 1 93.56 110 ARG B CA 1
ATOM 1773 C C . ARG B 1 110 ? -9.023 -6.199 -17.031 1 93.56 110 ARG B C 1
ATOM 1775 O O . ARG B 1 110 ? -9.203 -6.008 -15.82 1 93.56 110 ARG B O 1
ATOM 1782 N N . GLU B 1 111 ? -9.969 -6.125 -17.859 1 95.38 111 GLU B N 1
ATOM 1783 C CA . GLU B 1 111 ? -11.281 -5.59 -17.531 1 95.38 111 GLU B CA 1
ATOM 1784 C C . GLU B 1 111 ? -11.977 -6.445 -16.469 1 95.38 111 GLU B C 1
ATOM 1786 O O . GLU B 1 111 ? -12.75 -5.934 -15.656 1 95.38 111 GLU B O 1
ATOM 1791 N N . GLU B 1 112 ? -11.656 -7.738 -16.391 1 97.38 112 GLU B N 1
ATOM 1792 C CA . GLU B 1 112 ? -12.328 -8.672 -15.492 1 97.38 112 GLU B CA 1
ATOM 1793 C C . GLU B 1 112 ? -11.781 -8.555 -14.07 1 97.38 112 GLU B C 1
ATOM 1795 O O . GLU B 1 112 ? -12.383 -9.07 -13.125 1 97.38 112 GLU B O 1
ATOM 1800 N N . MET B 1 113 ? -10.664 -7.918 -13.969 1 98.31 113 MET B N 1
ATOM 1801 C CA . MET B 1 113 ? -10.016 -7.84 -12.664 1 98.31 113 MET B CA 1
ATOM 1802 C C . MET B 1 113 ? -10.727 -6.84 -11.766 1 98.31 113 MET B C 1
ATOM 1804 O O . MET B 1 113 ? -11.016 -5.719 -12.18 1 98.31 113 MET B O 1
ATOM 1808 N N . LEU B 1 114 ? -10.898 -7.23 -10.531 1 98.69 114 LEU B N 1
ATOM 1809 C CA . LEU B 1 114 ? -11.531 -6.391 -9.523 1 98.69 114 LEU B CA 1
ATOM 1810 C C . LEU B 1 114 ? -10.516 -5.945 -8.477 1 98.69 114 LEU B C 1
ATOM 1812 O O . LEU B 1 114 ? -10.781 -5.016 -7.711 1 98.69 114 LEU B O 1
ATOM 1816 N N . VAL B 1 115 ? -9.375 -6.645 -8.398 1 98.88 115 VAL B N 1
ATOM 1817 C CA . VAL B 1 115 ? -8.391 -6.398 -7.352 1 98.88 115 VAL B CA 1
ATOM 1818 C C . VAL B 1 115 ? -6.984 -6.672 -7.887 1 98.88 115 VAL B C 1
ATOM 1820 O O . VAL B 1 115 ? -6.797 -7.551 -8.727 1 98.88 115 VAL B O 1
ATOM 1823 N N . GLU B 1 116 ? -6.02 -5.945 -7.469 1 98.88 116 GLU B N 1
ATOM 1824 C CA . GLU B 1 116 ? -4.586 -6.148 -7.66 1 98.88 116 GLU B CA 1
ATOM 1825 C C . GLU B 1 116 ? -3.797 -5.691 -6.438 1 98.88 116 GLU B C 1
ATOM 1827 O O . GLU B 1 116 ? -4.145 -4.691 -5.805 1 98.88 116 GLU B O 1
ATOM 1832 N N . LEU B 1 117 ? -2.787 -6.449 -6.09 1 98.81 117 LEU B N 1
ATOM 1833 C CA . LEU B 1 117 ? -1.892 -6.066 -5 1 98.81 117 LEU B CA 1
ATOM 1834 C C . LEU B 1 117 ? -0.503 -5.727 -5.535 1 98.81 117 LEU B C 1
ATOM 1836 O O . LEU B 1 117 ? 0.026 -6.434 -6.395 1 98.81 117 LEU B O 1
ATOM 1840 N N . VAL B 1 118 ? 0.082 -4.648 -5.07 1 98.75 118 VAL B N 1
ATOM 1841 C CA . VAL B 1 118 ? 1.513 -4.379 -5.172 1 98.75 118 VAL B CA 1
ATOM 1842 C C . VAL B 1 118 ? 2.174 -4.586 -3.812 1 98.75 118 VAL B C 1
ATOM 1844 O O . VAL B 1 118 ? 1.699 -4.07 -2.799 1 98.75 118 VAL B O 1
ATOM 1847 N N . VAL B 1 119 ? 3.223 -5.41 -3.832 1 98.75 119 VAL B N 1
ATOM 1848 C CA . VAL B 1 119 ? 3.721 -5.91 -2.555 1 98.75 119 VAL B CA 1
ATOM 1849 C C . VAL B 1 119 ? 5.238 -5.762 -2.498 1 98.75 119 VAL B C 1
ATOM 1851 O O . VAL B 1 119 ? 5.934 -6.035 -3.479 1 98.75 119 VAL B O 1
ATOM 1854 N N . TYR B 1 120 ? 5.73 -5.414 -1.354 1 98.62 120 TYR B N 1
ATOM 1855 C CA . TYR B 1 120 ? 7.148 -5.371 -1.01 1 98.62 120 TYR B CA 1
ATOM 1856 C C . TYR B 1 120 ? 7.457 -6.316 0.146 1 98.62 120 TYR B C 1
ATOM 1858 O O . TYR B 1 120 ? 6.688 -6.402 1.107 1 98.62 120 TYR B O 1
ATOM 1866 N N . ALA B 1 121 ? 8.562 -7.012 0.075 1 98.25 121 ALA B N 1
ATOM 1867 C CA . ALA B 1 121 ? 8.953 -7.934 1.139 1 98.25 121 ALA B CA 1
ATOM 1868 C C . ALA B 1 121 ? 10.453 -7.879 1.39 1 98.25 121 ALA B C 1
ATOM 1870 O O . ALA B 1 121 ? 11.242 -7.773 0.448 1 98.25 121 ALA B O 1
ATOM 1871 N N . CYS B 1 122 ? 10.828 -7.945 2.607 1 96.19 122 CYS B N 1
ATOM 1872 C CA . CYS B 1 122 ? 12.219 -7.965 3.025 1 96.19 122 CYS B CA 1
ATOM 1873 C C . CYS B 1 122 ? 12.734 -9.391 3.141 1 96.19 122 CYS B C 1
ATOM 1875 O O . CYS B 1 122 ? 12.305 -10.141 4.016 1 96.19 122 CYS B O 1
ATOM 1877 N N . LEU B 1 123 ? 13.711 -9.68 2.334 1 92.12 123 LEU B N 1
ATOM 1878 C CA . LEU B 1 123 ? 14.188 -11.062 2.338 1 92.12 123 LEU B CA 1
ATOM 1879 C C . LEU B 1 123 ? 15.367 -11.219 3.289 1 92.12 123 LEU B C 1
ATOM 1881 O O . LEU B 1 123 ? 16.125 -10.266 3.525 1 92.12 123 LEU B O 1
#

pLDDT: mean 97.31, std 2.5, range [82.75, 98.94]

InterPro domains:
  IPR006175 YjgF/YER057c/UK114 family [PF01042] (12-121)
  IPR006175 YjgF/YER057c/UK114 family [PTHR11803] (14-122)
  IPR035959 RutC-like superfamily [G3DSA:3.30.1330.40] (1-122)
  IPR035959 RutC-like superfamily [SSF55298] (7-123)

Sequence (246 aa):
MKHAIKTELFASRAPLEWAVVGNGTLYTAQIPIDTQGQVVAGGIEAQARQTLDNLRHTLEAAGSSLDAVTQVLIYVTDRRYLATVNAVYAEYFQAPYPNRAAVVVAGLAREEMLVELVVYACLMKHAIKTELFASRAPLEWAVVGNGTLYTAQIPIDTQGQVVAGGIEAQARQTLDNLRHTLEAAGSSLDAVTQVLIYVTDRRYLATVNAVYAEYFQAPYPNRAAVVVAGLAREEMLVELVVYACL

Solvent-accessible surface area (backbone atoms only — not comparable to full-atom values): 13335 Å² total; per-residue (Å²): 113,73,47,73,52,74,65,86,64,47,79,67,91,59,87,48,29,66,26,18,32,31,78,53,31,36,32,31,41,34,50,25,46,41,80,83,57,42,72,52,72,74,54,63,62,46,25,44,51,36,17,50,50,49,44,47,50,48,30,44,55,66,75,50,46,74,84,35,39,52,35,40,40,36,37,26,55,47,72,82,48,47,63,53,43,50,56,55,50,56,74,74,52,60,83,85,61,52,50,70,51,78,45,72,34,76,35,48,82,48,87,86,52,50,52,41,38,41,39,37,26,55,108,113,75,47,74,50,73,66,85,65,47,78,66,92,59,100,69,72,65,27,38,32,43,78,53,32,37,44,35,60,32,50,26,45,43,82,83,57,42,71,50,75,76,53,63,62,43,26,44,51,37,18,51,50,49,44,45,50,48,31,44,54,64,74,50,48,74,86,34,38,33,33,39,41,38,37,28,53,47,72,84,48,49,65,53,44,51,58,57,49,53,74,74,54,59,84,84,34,32,7,51,47,49,38,21,34,93,66,57,98,48,87,86,50,51,54,40,38,40,38,34,27,42,105

Nearest PDB structures (foldseek):
  2csl-assembly1_B  TM=9.517E-01  e=5.355E-14  Thermus thermophilus HB8
  3k0t-assembly1_B  TM=9.464E-01  e=6.479E-14  Pseudomonas syringae pv. tomato
  6izh-assembly1_F  TM=9.406E-01  e=9.795E-12  Pseudomonas sp.
  6izh-assembly1_E  TM=9.478E-01  e=7.970E-11  Pseudomonas sp.
  3i7t-assembly1_A  TM=8.722E-01  e=3.026E-10  Mycobacterium tuberculosis H37Rv

Foldseek 3Di:
DKDAQDFQADDDPDPDGQWMDDPQKIWGKFWQADSNRDRDDDPLLSGLLSRVVVVQRRQVSVVHGQVQWAEKEKEFQDPVSVVSSVVSVPVRDDPVGHHYYYDHDN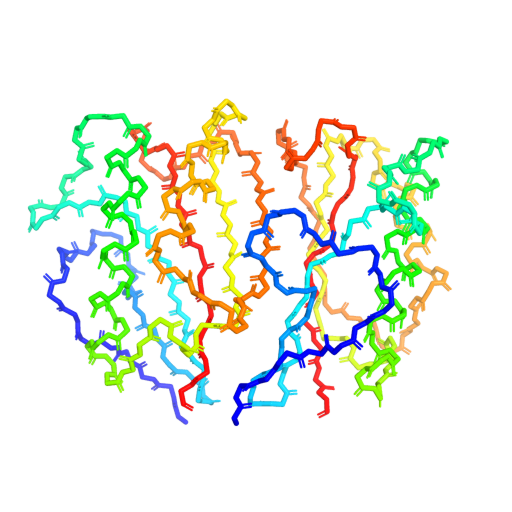DDPDRPTGMMMITMGGD/DKDAQDFQADDDPDPDGQWMDDPQKIWGKFWQADSNRHRDDDPLLSGLLSRVVVVQRRQVSVVHGQVQWAEKEKEFQDPVSVVSSVVSVPVRDDPVGHHYDYDHDNADPDRPTGMMMITMGGD

Organism: Pseudomonas putida (strain ATCC 47054 / DSM 6125 / CFBP 8728 / NCIMB 11950 / KT2440) (NCBI:txid160488)

Secondary structure (DSSP, 8-state):
--EEPP--SPPPSSS--SEEEETTEEEEEE--B-TTSPBPSSHHHHHHHHHHHHHHHHHHHTT--GGGEEEEEEEES-GGGHHHHHHHHHHH--SSPPEEEEEE-SEESSTT--EEEEEEEE-/--EEPP--SPPPSSS--SEEEETTEEEEEE--B-TTSPBPSSHHHHHHHHHHHHHHHHHHHTT--GGGEEEEEEEES-GGGHHHHHHHHHHH--SSPPEEEEEE-S--SSTT--EEEEEEEE-

Radius of gyration: 17.64 Å; Cα contacts (8 Å, |Δi|>4): 538; chains: 2; bounding box: 40×46×41 Å